Protein AF-A0A369LL50-F1 (afdb_monomer)

Solvent-accessible surface area (backbone atoms only — not comparable to full-atom values): 11794 Å² total; per-residue (Å²): 111,73,67,59,53,53,51,48,54,52,50,41,54,53,25,48,74,75,36,51,72,56,30,52,50,51,52,44,52,53,48,47,52,53,47,54,53,26,40,43,74,73,56,32,77,69,57,22,52,54,46,37,56,36,32,33,48,61,46,80,34,52,10,70,65,40,16,65,47,70,46,90,92,51,60,64,83,80,42,39,49,89,40,92,42,28,17,38,40,36,26,23,63,46,67,68,53,49,54,55,48,61,77,41,42,66,61,43,39,49,42,34,37,76,74,72,45,72,45,72,43,78,45,76,33,78,37,56,77,80,45,53,77,35,44,81,63,51,56,73,78,65,53,77,78,61,72,98,65,78,83,62,74,84,66,75,80,60,52,85,73,52,75,69,56,51,51,53,47,50,62,60,30,66,74,46,86,52,70,68,61,23,54,53,50,38,54,50,47,54,54,49,66,26,53,66,69,83,80,70,78,85,80,87,81,134

Nearest PDB structures (foldseek):
  8a3v-assembly1_C  TM=4.373E-01  e=2.091E-03  Vibrio cholerae
  3w8g-assembly1_B  TM=4.402E-01  e=3.786E-01  Magnetospirillum gryphiswaldense MSR-1
  6gp6-assembly1_A  TM=4.547E-01  e=6.212E-01  Magnetospirillum gryphiswaldense MSR-1
  6g6i-assembly1_A-2  TM=4.472E-01  e=1.019E+00  Magnetospirillum gryphiswaldense
  4lho-assembly1_A  TM=3.874E-01  e=3.515E+00  coryneform bacterium

Mean predicted aligned error: 15.96 Å

Sequence (206 aa):
MKKLKASLDQLKAVLEEKNPGGAEALRYAEVNDLWKNAVGAVFGGDSAALVLDHTNSVYVMSGEQGGNLRRFDRPRSETQGVVAGKVLAVYCDDSMVRSELDNRQELLKMKFKEQGEDVEALKILPSTRDMKNRHPFRDEAARTGTSDRSFVRPTRTSRALTEDELAAVHKRAAQVEDPAVRRALYRAMLAEAAHREEGKGSEDAF

Structure (mmCIF, N/CA/C/O backbone):
data_AF-A0A369LL50-F1
#
_entry.id   AF-A0A369LL50-F1
#
loop_
_atom_site.group_PDB
_atom_site.id
_atom_site.type_symbol
_atom_site.label_atom_id
_atom_site.label_alt_id
_atom_site.label_comp_id
_atom_site.label_asym_id
_atom_site.label_entity_id
_atom_site.label_seq_id
_atom_site.pdbx_PDB_ins_code
_atom_site.Cartn_x
_atom_site.Cartn_y
_atom_site.Cartn_z
_atom_site.occupancy
_atom_site.B_iso_or_equiv
_atom_site.auth_seq_id
_atom_site.auth_comp_id
_atom_site.auth_asym_id
_atom_site.auth_atom_id
_atom_site.pdbx_PDB_model_num
ATOM 1 N N . MET A 1 1 ? -21.045 -12.025 6.703 1.00 50.75 1 MET A N 1
ATOM 2 C CA . MET A 1 1 ? -19.710 -11.379 6.733 1.00 50.75 1 MET A CA 1
ATOM 3 C C . MET A 1 1 ? -19.319 -10.769 8.088 1.00 50.75 1 MET A C 1
ATOM 5 O O . MET A 1 1 ? -18.172 -10.935 8.468 1.00 50.75 1 MET A O 1
ATOM 9 N N . LYS A 1 2 ? -20.223 -10.149 8.872 1.00 58.06 2 LYS A N 1
ATOM 10 C CA . LYS A 1 2 ? -19.880 -9.563 10.196 1.00 58.06 2 LYS A CA 1
ATOM 11 C C . LYS A 1 2 ? -19.245 -10.544 11.203 1.00 58.06 2 LYS A C 1
ATOM 13 O O . LYS A 1 2 ? -18.317 -10.166 11.902 1.00 58.06 2 LYS A O 1
ATOM 18 N N . LYS A 1 3 ? -19.705 -11.803 11.237 1.00 68.25 3 LYS A N 1
ATOM 19 C CA . LYS A 1 3 ? -19.147 -12.843 12.124 1.00 68.25 3 LYS A CA 1
ATOM 20 C C . LYS A 1 3 ? -17.693 -13.202 11.785 1.00 68.25 3 LYS A C 1
ATOM 22 O O . LYS A 1 3 ? -16.892 -13.330 12.693 1.00 68.25 3 LYS A O 1
ATOM 27 N N . LEU A 1 4 ? -17.353 -13.290 10.495 1.00 68.88 4 LEU A N 1
ATOM 28 C CA . LEU A 1 4 ? -15.987 -13.581 10.033 1.00 68.88 4 LEU A CA 1
ATOM 29 C C . LEU A 1 4 ? -15.007 -12.474 10.428 1.00 68.88 4 LEU A C 1
ATOM 31 O O . LEU A 1 4 ? -13.934 -12.773 10.935 1.00 68.88 4 LEU A O 1
ATOM 35 N N . LYS A 1 5 ? -15.405 -11.207 10.256 1.00 71.06 5 LYS A N 1
ATOM 36 C CA . LYS A 1 5 ? -14.592 -10.061 10.678 1.00 71.06 5 LYS A CA 1
ATOM 37 C C . LYS A 1 5 ? -14.346 -10.076 12.191 1.00 71.06 5 LYS A C 1
ATOM 39 O O . LYS A 1 5 ? -13.204 -10.010 12.61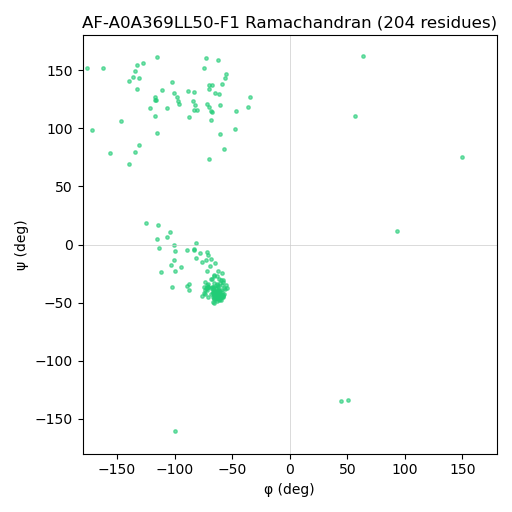3 1.00 71.06 5 LYS A O 1
ATOM 44 N N . ALA A 1 6 ? -15.394 -10.287 12.989 1.00 73.12 6 ALA A N 1
ATOM 45 C CA . ALA A 1 6 ? -15.264 -10.369 14.445 1.00 73.12 6 ALA A CA 1
ATOM 46 C C . ALA A 1 6 ? -14.365 -11.535 14.904 1.00 73.12 6 ALA A C 1
ATOM 48 O O . ALA A 1 6 ? -13.562 -11.367 15.815 1.00 73.12 6 ALA A O 1
ATOM 49 N N . SER A 1 7 ? -14.462 -12.704 14.260 1.00 72.00 7 SER A N 1
ATOM 50 C CA . SER A 1 7 ? -13.582 -13.843 14.552 1.00 72.00 7 SER A CA 1
ATOM 51 C C . SER A 1 7 ? -12.123 -13.579 14.164 1.00 72.00 7 SER A C 1
ATOM 53 O O . SER A 1 7 ? -11.224 -14.009 14.881 1.00 72.00 7 SER A O 1
ATOM 55 N N . LEU A 1 8 ? -11.881 -12.859 13.064 1.00 76.75 8 LEU A N 1
ATOM 56 C CA . LEU A 1 8 ? -10.541 -12.432 12.655 1.00 76.75 8 LEU A CA 1
ATOM 57 C C . LEU A 1 8 ? -9.953 -11.426 13.653 1.00 76.75 8 LEU A C 1
ATOM 59 O O . LEU A 1 8 ? -8.811 -11.579 14.074 1.00 76.75 8 LEU A O 1
ATOM 63 N N . ASP A 1 9 ? -10.745 -10.439 14.069 1.00 77.75 9 ASP A N 1
ATOM 64 C CA . ASP A 1 9 ? -10.333 -9.428 15.045 1.00 77.75 9 ASP A CA 1
ATOM 65 C C . ASP A 1 9 ? -9.995 -10.078 16.400 1.00 77.75 9 ASP A C 1
ATOM 67 O O . ASP A 1 9 ? -8.986 -9.753 17.024 1.00 77.75 9 ASP A O 1
ATOM 71 N N . GLN A 1 10 ? -10.778 -11.077 16.820 1.00 76.56 10 GLN A N 1
ATOM 72 C CA . GLN A 1 10 ? -10.508 -11.854 18.030 1.00 76.56 10 GLN A CA 1
ATOM 73 C C . GLN A 1 10 ? -9.238 -12.712 17.905 1.00 76.56 10 GLN A C 1
ATOM 75 O O . GLN A 1 10 ? -8.459 -12.800 18.853 1.00 76.56 10 GLN A O 1
ATOM 80 N N . LEU A 1 11 ? -8.998 -13.322 16.738 1.00 76.25 11 LEU A N 1
ATOM 81 C CA . LEU A 1 11 ? -7.772 -14.078 16.470 1.00 76.25 11 LEU A CA 1
ATOM 82 C C . LEU A 1 11 ? -6.535 -13.172 16.507 1.00 76.25 11 LEU A C 1
ATOM 84 O O . LEU A 1 11 ? -5.520 -13.562 17.081 1.00 76.25 11 LEU A O 1
ATOM 88 N N . LYS A 1 12 ? -6.623 -11.963 15.939 1.00 76.19 12 LYS A N 1
ATOM 89 C CA . LYS A 1 12 ? -5.548 -10.965 16.001 1.00 76.19 12 LYS A CA 1
ATOM 90 C C . LYS A 1 12 ? -5.211 -10.590 17.434 1.00 76.19 12 LYS A C 1
ATOM 92 O O . LYS A 1 12 ? -4.044 -10.663 17.790 1.00 76.19 12 LYS A O 1
ATOM 97 N N . ALA A 1 13 ? -6.212 -10.290 18.260 1.00 76.88 13 ALA A N 1
ATOM 98 C CA . ALA A 1 13 ? -5.993 -9.941 19.664 1.00 76.88 13 ALA A CA 1
ATOM 99 C C . ALA A 1 13 ? -5.276 -11.066 20.435 1.00 76.88 13 ALA A C 1
ATOM 101 O O . ALA A 1 13 ? -4.317 -10.821 21.163 1.00 76.88 13 ALA A O 1
ATOM 102 N N . VAL A 1 14 ? -5.682 -12.322 20.217 1.00 78.12 14 VAL A N 1
ATOM 103 C CA . VAL A 1 14 ? -5.024 -13.488 20.834 1.00 78.12 14 VAL A CA 1
ATOM 104 C C . VAL A 1 14 ? -3.590 -13.665 20.325 1.00 78.12 14 VAL A C 1
ATOM 106 O O . VAL A 1 14 ? -2.710 -14.074 21.085 1.00 78.12 14 VAL A O 1
ATOM 109 N N . LEU A 1 15 ? -3.335 -13.382 19.046 1.00 72.00 15 LEU A N 1
ATOM 110 C CA . LEU A 1 15 ? -1.993 -13.452 18.474 1.00 72.00 15 LEU A CA 1
ATOM 111 C C . LEU A 1 15 ? -1.100 -12.316 18.966 1.00 72.00 15 LEU A C 1
ATOM 113 O O . LEU A 1 15 ? 0.051 -12.585 19.272 1.00 72.00 15 LEU A O 1
ATOM 117 N N . GLU A 1 16 ? -1.601 -11.093 19.110 1.00 74.00 16 GLU A N 1
ATOM 118 C CA . GLU A 1 16 ? -0.836 -9.979 19.685 1.00 74.00 16 GLU A CA 1
ATOM 119 C C . GLU A 1 16 ? -0.379 -10.300 21.114 1.00 74.00 16 GLU A C 1
ATOM 121 O O . GLU A 1 16 ? 0.777 -10.061 21.456 1.00 74.00 16 GLU A O 1
ATOM 126 N N . GLU A 1 17 ? -1.250 -10.923 21.914 1.00 75.38 17 GLU A N 1
ATOM 127 C CA . GLU A 1 17 ? -0.947 -11.321 23.291 1.00 75.38 17 GLU A CA 1
ATOM 128 C C . GLU A 1 17 ? 0.041 -12.500 23.369 1.00 75.38 17 GLU A C 1
ATOM 130 O O . GLU A 1 17 ? 0.975 -12.486 24.171 1.00 75.38 17 GLU A O 1
ATOM 135 N N . LYS A 1 18 ? -0.154 -13.545 22.551 1.00 76.81 18 LYS A N 1
ATOM 136 C CA . LYS A 1 18 ? 0.572 -14.825 22.695 1.00 76.81 18 LYS A CA 1
ATOM 137 C C . LYS A 1 18 ? 1.753 -15.001 21.744 1.00 76.81 18 LYS A C 1
ATOM 139 O O . LYS A 1 18 ? 2.627 -15.826 22.001 1.00 76.81 18 LYS A O 1
ATOM 144 N N . ASN A 1 19 ? 1.764 -14.292 20.621 1.00 76.56 19 ASN A N 1
ATOM 145 C CA . ASN A 1 19 ? 2.801 -14.366 19.597 1.00 76.56 19 ASN A CA 1
ATOM 146 C C . ASN A 1 19 ? 2.835 -13.061 18.778 1.00 76.56 19 ASN A C 1
ATOM 148 O O . ASN A 1 19 ? 2.347 -13.041 17.642 1.00 76.56 19 ASN A O 1
ATOM 152 N N . PRO A 1 20 ? 3.437 -11.984 19.311 1.00 70.00 20 PRO A N 1
ATOM 153 C CA . PRO A 1 20 ? 3.425 -10.670 18.664 1.00 70.00 20 PRO A CA 1
ATOM 154 C C . PRO A 1 20 ? 3.973 -10.708 17.229 1.00 70.00 20 PRO A C 1
ATOM 156 O O . PRO A 1 20 ? 3.419 -10.075 16.334 1.00 70.00 20 PRO A O 1
ATOM 159 N N . GLY A 1 21 ? 4.976 -11.554 16.956 1.00 73.31 21 GLY A N 1
ATOM 160 C CA . GLY A 1 21 ? 5.493 -11.740 15.594 1.00 73.31 21 GLY A CA 1
ATOM 161 C C . GLY A 1 21 ? 4.487 -12.375 14.621 1.00 73.31 21 GLY A C 1
ATOM 162 O O . GLY A 1 21 ? 4.559 -12.138 13.419 1.00 73.31 21 GLY A O 1
ATOM 163 N N . GLY A 1 22 ? 3.537 -13.170 15.118 1.00 72.19 22 GLY A N 1
ATOM 164 C CA . GLY A 1 22 ? 2.438 -13.721 14.323 1.00 72.19 22 GLY A CA 1
ATOM 165 C C . GLY A 1 22 ? 1.385 -12.671 13.963 1.00 72.19 22 GLY A C 1
ATOM 166 O O . GLY A 1 22 ? 0.908 -12.654 12.829 1.00 72.19 22 GLY A O 1
ATOM 167 N N . ALA A 1 23 ? 1.058 -11.767 14.889 1.00 72.69 23 ALA A N 1
ATOM 168 C CA . ALA A 1 23 ? 0.146 -10.656 14.618 1.00 72.69 23 ALA A CA 1
ATOM 169 C C . ALA A 1 23 ? 0.727 -9.671 13.592 1.00 72.69 23 ALA A C 1
ATOM 171 O O . ALA A 1 23 ? 0.040 -9.285 12.646 1.00 72.69 23 ALA A O 1
ATOM 172 N N . GLU A 1 24 ? 2.015 -9.340 13.717 1.00 74.31 24 GLU A N 1
ATOM 173 C CA . GLU A 1 24 ? 2.725 -8.511 12.738 1.00 74.31 24 GLU A CA 1
ATOM 174 C C . GLU A 1 24 ? 2.743 -9.155 11.346 1.00 74.31 24 GLU A C 1
ATOM 176 O O . GLU A 1 24 ? 2.481 -8.480 10.351 1.00 74.31 24 GLU A O 1
ATOM 181 N N . ALA A 1 25 ? 2.995 -10.466 11.264 1.00 76.56 25 ALA A N 1
ATOM 182 C CA . ALA A 1 25 ? 2.991 -11.195 9.998 1.00 76.56 25 ALA A CA 1
ATOM 183 C C . ALA A 1 25 ? 1.603 -11.211 9.334 1.00 76.56 25 ALA A C 1
ATOM 185 O O . ALA A 1 25 ? 1.506 -11.019 8.122 1.00 76.56 25 ALA A O 1
ATOM 186 N N . LEU A 1 26 ? 0.529 -11.389 10.114 1.00 82.50 26 LEU A N 1
ATOM 187 C CA . LEU A 1 26 ? -0.839 -11.296 9.596 1.00 82.50 26 LEU A CA 1
ATOM 188 C C . LEU A 1 26 ? -1.152 -9.894 9.089 1.00 82.50 26 LEU A C 1
ATOM 190 O O . LEU A 1 26 ? -1.663 -9.745 7.982 1.00 82.50 26 LEU A O 1
ATOM 194 N N . ARG A 1 27 ? -0.810 -8.860 9.865 1.00 85.88 27 ARG A N 1
ATOM 195 C CA . ARG A 1 27 ? -1.023 -7.479 9.432 1.00 85.88 27 ARG A CA 1
ATOM 196 C C . ARG A 1 27 ? -0.246 -7.176 8.154 1.00 85.88 27 ARG A C 1
ATOM 198 O O . ARG A 1 27 ? -0.779 -6.527 7.259 1.00 85.88 27 ARG A O 1
ATOM 205 N N . TYR A 1 28 ? 0.986 -7.661 8.053 1.00 86.25 28 TYR A N 1
ATOM 206 C CA . TYR A 1 28 ? 1.803 -7.517 6.854 1.00 86.25 28 TYR A CA 1
ATOM 207 C C . TYR A 1 28 ? 1.154 -8.182 5.631 1.00 86.25 28 TYR A C 1
ATOM 209 O O . TYR A 1 28 ? 1.074 -7.560 4.575 1.00 86.25 28 TYR A O 1
ATOM 217 N N . ALA A 1 29 ? 0.631 -9.404 5.776 1.00 88.06 29 ALA A N 1
ATOM 218 C CA . ALA A 1 29 ? -0.083 -10.093 4.702 1.00 88.06 29 ALA A CA 1
ATOM 219 C C . ALA A 1 29 ? -1.344 -9.331 4.258 1.00 88.06 29 ALA A C 1
ATOM 221 O O . ALA A 1 29 ? -1.532 -9.100 3.068 1.00 88.06 29 ALA A O 1
ATOM 222 N N . GLU A 1 30 ? -2.153 -8.848 5.204 1.00 89.50 30 GLU A N 1
ATOM 223 C CA . GLU A 1 30 ? -3.347 -8.053 4.890 1.00 89.50 30 GLU A CA 1
ATOM 224 C C . GLU A 1 30 ? -3.015 -6.763 4.141 1.00 89.50 30 GLU A C 1
ATOM 226 O O . GLU A 1 30 ? -3.683 -6.409 3.172 1.00 89.50 30 GLU A O 1
ATOM 231 N N . VAL A 1 31 ? -1.978 -6.045 4.580 1.00 92.75 31 VAL A N 1
ATOM 232 C CA . VAL A 1 31 ? -1.534 -4.817 3.909 1.00 92.75 31 VAL A CA 1
ATOM 233 C C . VAL A 1 31 ? -1.037 -5.121 2.497 1.00 92.75 31 VAL A C 1
ATOM 235 O O . VAL A 1 31 ? -1.313 -4.346 1.581 1.00 92.75 31 VAL A O 1
ATOM 238 N N . ASN A 1 32 ? -0.353 -6.248 2.298 1.00 94.25 32 ASN A N 1
ATOM 239 C CA . ASN A 1 32 ? 0.079 -6.683 0.974 1.00 94.25 32 ASN A CA 1
ATOM 240 C C . ASN A 1 32 ? -1.115 -6.978 0.054 1.00 94.25 32 ASN A C 1
ATOM 242 O O . ASN A 1 32 ? -1.098 -6.552 -1.100 1.00 94.25 32 ASN A O 1
ATOM 246 N N . ASP A 1 33 ? -2.167 -7.630 0.548 1.00 94.62 33 ASP A N 1
ATOM 247 C CA . ASP A 1 33 ? -3.377 -7.884 -0.243 1.00 94.62 33 ASP A CA 1
ATOM 248 C C . ASP A 1 33 ? -4.087 -6.577 -0.629 1.00 94.62 33 ASP A C 1
ATOM 250 O O . ASP A 1 33 ? -4.428 -6.370 -1.797 1.00 94.62 33 ASP A O 1
ATOM 254 N N . LEU A 1 34 ? -4.240 -5.650 0.326 1.00 95.50 34 LEU A N 1
ATOM 255 C CA . LEU A 1 34 ? -4.800 -4.316 0.076 1.00 95.50 34 LEU A CA 1
ATOM 256 C C . LEU A 1 34 ? -3.995 -3.551 -0.981 1.00 95.50 34 LEU A C 1
ATOM 258 O O . LEU A 1 34 ? -4.573 -2.928 -1.878 1.00 95.50 34 LEU A O 1
ATOM 262 N N . TRP A 1 35 ? -2.665 -3.619 -0.887 1.00 97.31 35 TRP A N 1
ATOM 26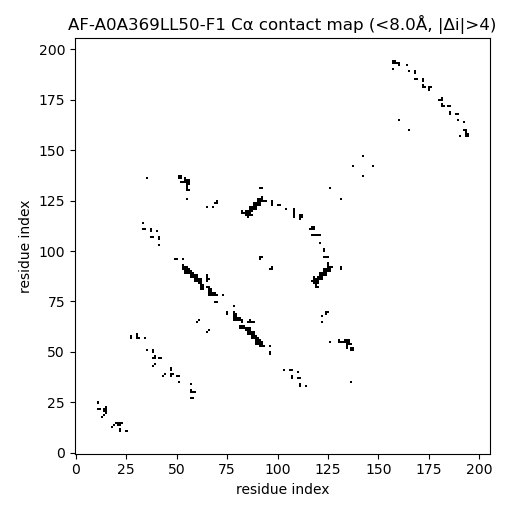3 C CA . TRP A 1 35 ? -1.754 -3.003 -1.845 1.00 97.31 35 TRP A CA 1
ATOM 264 C C . TRP A 1 35 ? -1.902 -3.607 -3.238 1.00 97.31 35 TRP A C 1
ATOM 266 O O . TRP A 1 35 ? -2.074 -2.867 -4.205 1.00 97.31 35 TRP A O 1
ATOM 276 N N . LYS A 1 36 ? -1.906 -4.941 -3.345 1.00 95.75 36 LYS A N 1
ATOM 277 C CA . LYS A 1 36 ? -2.062 -5.654 -4.617 1.00 95.75 36 LYS A CA 1
ATOM 278 C C . LYS A 1 36 ? -3.364 -5.270 -5.318 1.00 95.75 36 LYS A C 1
ATOM 280 O O . LYS A 1 36 ? -3.350 -4.955 -6.508 1.00 95.75 36 LYS A O 1
ATOM 285 N N . ASN A 1 37 ? -4.466 -5.222 -4.574 1.00 95.12 37 ASN A N 1
ATOM 286 C CA . ASN A 1 37 ? -5.767 -4.809 -5.098 1.00 95.12 37 ASN A CA 1
ATOM 287 C C . ASN A 1 37 ? -5.774 -3.338 -5.539 1.00 95.12 37 ASN A C 1
ATOM 289 O O . ASN A 1 37 ? -6.274 -3.021 -6.619 1.00 95.12 37 ASN A O 1
ATOM 293 N N . ALA A 1 38 ? -5.201 -2.437 -4.732 1.00 96.62 38 ALA A N 1
ATOM 294 C CA . ALA A 1 38 ? -5.133 -1.014 -5.056 1.00 96.62 38 ALA A CA 1
ATOM 295 C C . ALA A 1 38 ? -4.287 -0.757 -6.312 1.00 96.62 38 ALA A C 1
ATOM 297 O O . ALA A 1 38 ? -4.724 -0.038 -7.208 1.00 96.62 38 ALA A O 1
ATOM 298 N N . VAL A 1 39 ? -3.112 -1.383 -6.414 1.00 96.94 39 VAL A N 1
ATOM 299 C CA . VAL A 1 39 ? -2.232 -1.274 -7.585 1.00 96.94 39 VAL A CA 1
ATOM 300 C C . VAL A 1 39 ? -2.907 -1.845 -8.830 1.00 96.94 39 VAL A C 1
ATOM 302 O O . VAL A 1 39 ? -2.924 -1.183 -9.867 1.00 96.94 39 VAL A O 1
ATOM 305 N N . GLY A 1 40 ? -3.537 -3.019 -8.723 1.00 95.56 40 GLY A N 1
ATOM 306 C CA . GLY A 1 40 ? -4.304 -3.610 -9.820 1.00 95.56 40 GLY A CA 1
ATOM 307 C C . GLY A 1 40 ? -5.412 -2.686 -10.331 1.00 95.56 40 GLY A C 1
ATOM 308 O O . GLY A 1 40 ? -5.566 -2.523 -11.539 1.00 95.56 40 GLY A O 1
ATOM 309 N N . ALA A 1 41 ? -6.136 -2.026 -9.423 1.00 95.38 41 ALA A N 1
ATOM 310 C CA . ALA A 1 41 ? -7.217 -1.108 -9.774 1.00 95.38 41 ALA A CA 1
ATOM 311 C C . ALA A 1 41 ? -6.736 0.234 -10.355 1.00 95.38 41 ALA A C 1
ATOM 313 O O . ALA A 1 41 ? -7.447 0.829 -11.162 1.00 95.38 41 ALA A O 1
ATOM 314 N N . VAL A 1 42 ? -5.573 0.737 -9.930 1.00 95.44 42 VAL A N 1
ATOM 315 C CA . VAL A 1 42 ? -5.054 2.057 -10.339 1.00 95.44 42 VAL A CA 1
ATOM 316 C C . VAL A 1 42 ? -4.233 1.992 -11.627 1.00 95.44 42 VAL A C 1
ATOM 318 O O . VAL A 1 42 ? -4.320 2.906 -12.445 1.00 95.44 42 VAL A O 1
ATOM 321 N N . PHE A 1 43 ? -3.428 0.944 -11.806 1.00 92.19 43 PHE A N 1
ATOM 322 C CA . PHE A 1 43 ? -2.483 0.837 -12.922 1.00 92.19 43 PHE A CA 1
ATOM 323 C C . PHE A 1 43 ? -2.973 -0.092 -14.033 1.00 92.19 43 PHE A C 1
ATOM 325 O O . PHE A 1 43 ? -2.762 0.214 -15.203 1.00 92.19 43 PHE A O 1
ATOM 332 N N . GLY A 1 44 ? -3.654 -1.189 -13.678 1.00 86.75 44 GLY A N 1
ATOM 333 C CA . GLY A 1 44 ? -4.103 -2.213 -14.622 1.00 86.75 44 GLY A CA 1
ATOM 334 C C . GLY A 1 44 ? -2.963 -2.962 -15.336 1.00 86.75 44 GLY A C 1
ATOM 335 O O . GLY A 1 44 ? -1.819 -2.510 -15.375 1.00 86.75 44 GLY A O 1
ATOM 336 N N . GLY A 1 45 ? -3.296 -4.128 -15.903 1.00 86.12 45 GLY A N 1
ATOM 337 C CA . GLY A 1 45 ? -2.448 -4.891 -16.833 1.00 86.12 45 GLY A CA 1
ATOM 338 C C . GLY A 1 45 ? -0.971 -5.020 -16.432 1.00 86.12 45 GLY A C 1
ATOM 339 O O . GLY A 1 45 ? -0.644 -5.288 -15.274 1.00 86.12 45 GLY A O 1
ATOM 340 N N . ASP A 1 46 ? -0.089 -4.798 -17.406 1.00 87.25 46 ASP A N 1
ATOM 341 C CA . ASP A 1 46 ? 1.365 -4.937 -17.259 1.00 87.25 46 ASP A CA 1
ATOM 342 C C . ASP A 1 46 ? 1.978 -3.869 -16.339 1.00 87.25 46 ASP A C 1
ATOM 344 O O . ASP A 1 46 ? 2.963 -4.124 -15.646 1.00 87.25 46 ASP A O 1
ATOM 348 N N . SER A 1 47 ? 1.379 -2.675 -16.272 1.00 90.50 47 SER A N 1
ATOM 349 C CA . SER A 1 47 ? 1.846 -1.606 -15.382 1.00 90.50 47 SER A CA 1
ATOM 350 C C . SER A 1 47 ? 1.660 -1.974 -13.912 1.00 90.50 47 SER A C 1
ATOM 352 O O . SER A 1 47 ? 2.537 -1.695 -13.095 1.00 90.50 47 SER A O 1
ATOM 354 N N . ALA A 1 48 ? 0.557 -2.643 -13.566 1.00 93.38 48 ALA A N 1
ATOM 355 C CA . ALA A 1 48 ? 0.350 -3.156 -12.216 1.00 93.38 48 ALA A CA 1
ATOM 356 C C . ALA A 1 48 ? 1.393 -4.223 -11.851 1.00 93.38 48 ALA A C 1
ATOM 358 O O . ALA A 1 48 ? 1.938 -4.180 -10.749 1.00 93.38 48 ALA A O 1
ATOM 359 N N . ALA A 1 49 ? 1.710 -5.138 -12.774 1.00 92.25 49 ALA A N 1
ATOM 360 C CA . ALA A 1 49 ? 2.736 -6.160 -12.561 1.00 92.25 49 ALA A CA 1
ATOM 361 C C . ALA A 1 49 ? 4.115 -5.531 -12.305 1.00 92.25 49 ALA A C 1
ATOM 363 O O . ALA A 1 49 ? 4.760 -5.852 -11.310 1.00 92.25 49 ALA A O 1
ATOM 364 N N . LEU A 1 50 ? 4.512 -4.551 -13.124 1.00 93.38 50 LEU A N 1
ATOM 365 C CA . LEU A 1 50 ? 5.778 -3.836 -12.955 1.00 93.38 50 LEU A CA 1
ATOM 366 C C . LEU A 1 50 ? 5.871 -3.131 -11.591 1.00 93.38 50 LEU A C 1
ATOM 368 O O . LEU A 1 50 ? 6.888 -3.222 -10.903 1.00 93.38 50 LEU A O 1
ATOM 372 N N . VAL A 1 51 ? 4.804 -2.444 -11.171 1.00 95.38 51 VAL A N 1
ATOM 373 C CA . VAL A 1 51 ? 4.762 -1.767 -9.865 1.00 95.38 51 VAL A CA 1
ATOM 374 C C . VAL A 1 51 ? 4.912 -2.773 -8.721 1.00 95.38 51 VAL A C 1
ATOM 376 O O . VAL A 1 51 ? 5.650 -2.520 -7.765 1.00 95.38 51 VAL A O 1
ATOM 379 N N . LEU A 1 52 ? 4.236 -3.920 -8.805 1.00 95.62 52 LEU A N 1
ATOM 380 C CA . LEU A 1 52 ? 4.306 -4.970 -7.789 1.00 95.62 52 LEU A CA 1
ATOM 381 C C . LEU A 1 52 ? 5.692 -5.620 -7.724 1.00 95.62 52 LEU A C 1
ATOM 383 O O . LEU A 1 52 ? 6.226 -5.789 -6.627 1.00 95.62 52 LEU A O 1
ATOM 387 N N . ASP A 1 53 ? 6.310 -5.894 -8.871 1.00 94.44 53 ASP A N 1
ATOM 388 C CA . ASP A 1 53 ? 7.644 -6.495 -8.963 1.00 94.44 53 ASP A CA 1
ATOM 389 C C . ASP A 1 53 ? 8.740 -5.637 -8.331 1.00 94.44 53 ASP A C 1
ATOM 391 O O . ASP A 1 53 ? 9.727 -6.177 -7.822 1.00 94.44 53 ASP A O 1
ATOM 395 N N . HIS A 1 54 ? 8.557 -4.318 -8.337 1.00 95.00 54 HIS A N 1
ATOM 396 C CA . HIS A 1 54 ? 9.469 -3.340 -7.747 1.00 95.00 54 HIS A CA 1
ATOM 397 C C . HIS A 1 54 ? 9.023 -2.831 -6.372 1.00 95.00 54 HIS A C 1
ATOM 399 O O . HIS A 1 54 ? 9.715 -2.026 -5.748 1.00 95.00 54 HIS A O 1
ATOM 405 N N . THR A 1 55 ? 7.885 -3.297 -5.850 1.00 96.19 55 THR A N 1
ATOM 406 C CA . THR A 1 55 ? 7.491 -2.999 -4.471 1.00 96.19 55 THR A CA 1
ATOM 407 C C . THR A 1 55 ? 8.179 -3.982 -3.533 1.00 96.19 55 THR A C 1
ATOM 409 O O . THR A 1 55 ? 7.886 -5.174 -3.545 1.00 96.19 55 THR A O 1
ATOM 412 N N . ASN A 1 56 ? 9.061 -3.490 -2.664 1.00 95.12 56 ASN A N 1
ATOM 413 C CA . ASN A 1 56 ? 9.822 -4.336 -1.749 1.00 95.12 56 ASN A CA 1
ATOM 414 C C . ASN A 1 56 ? 9.124 -4.580 -0.409 1.00 95.12 56 ASN A C 1
ATOM 416 O O . ASN A 1 56 ? 9.257 -5.644 0.196 1.00 95.12 56 ASN A O 1
ATOM 420 N N . SER A 1 57 ? 8.409 -3.579 0.105 1.00 94.00 57 SER A N 1
ATOM 421 C CA . SER A 1 57 ? 7.599 -3.724 1.317 1.00 94.00 57 SER A CA 1
ATOM 422 C C . SER A 1 57 ? 6.577 -2.608 1.442 1.00 94.00 57 SER A C 1
ATOM 424 O O . SER A 1 57 ? 6.802 -1.492 0.969 1.00 94.00 57 SER A O 1
ATOM 426 N N . VAL A 1 58 ? 5.471 -2.924 2.108 1.00 95.56 58 VAL A N 1
ATOM 427 C CA . VAL A 1 58 ? 4.383 -1.990 2.374 1.00 95.56 58 VAL A CA 1
ATOM 428 C C . VAL A 1 58 ? 3.994 -2.102 3.840 1.00 95.56 58 VAL A C 1
ATOM 430 O O . VAL A 1 58 ? 3.853 -3.204 4.370 1.00 95.56 58 VAL A O 1
ATOM 433 N N . TYR A 1 59 ? 3.834 -0.959 4.499 1.00 94.31 59 TYR A N 1
ATOM 434 C CA . TYR A 1 59 ? 3.438 -0.878 5.899 1.00 94.31 59 TYR A CA 1
ATOM 435 C C . TYR A 1 59 ? 2.379 0.197 6.087 1.00 94.31 59 TYR A C 1
ATOM 437 O O . TYR A 1 59 ? 2.443 1.261 5.477 1.00 94.31 59 TYR A O 1
ATOM 445 N N . VAL A 1 60 ? 1.442 -0.055 6.995 1.00 93.50 60 VAL A N 1
ATOM 446 C CA . VAL A 1 60 ? 0.549 0.979 7.521 1.00 93.50 60 VAL A CA 1
ATOM 447 C C . VAL A 1 60 ? 1.005 1.290 8.935 1.00 93.50 60 VAL A C 1
ATOM 449 O O . VAL A 1 60 ? 0.991 0.412 9.795 1.00 93.50 60 VAL A O 1
ATOM 452 N N . MET A 1 61 ? 1.429 2.528 9.157 1.00 92.56 61 MET A N 1
ATOM 453 C CA . MET A 1 61 ? 1.985 2.995 10.425 1.00 92.56 61 MET A CA 1
ATOM 454 C C . MET A 1 61 ? 1.083 4.060 11.046 1.00 92.56 61 MET A C 1
ATOM 456 O O . MET A 1 61 ? 0.270 4.682 10.352 1.00 92.56 61 MET A O 1
ATOM 460 N N . SER A 1 62 ? 1.244 4.303 12.349 1.00 91.88 62 SER A N 1
ATOM 461 C CA . SER A 1 62 ? 0.633 5.480 12.970 1.00 91.88 62 SER A CA 1
ATOM 462 C C . SER A 1 62 ? 1.201 6.764 12.359 1.00 91.88 62 SER A C 1
ATOM 464 O O . SER A 1 62 ? 2.294 6.770 11.787 1.00 91.88 62 SER A O 1
ATOM 466 N N . GLY A 1 63 ? 0.473 7.867 12.495 1.00 88.44 63 GLY A N 1
ATOM 467 C CA . GLY A 1 63 ? 0.913 9.169 12.006 1.00 88.44 63 GLY A CA 1
ATOM 468 C C . GLY A 1 63 ? 2.209 9.666 12.637 1.00 88.44 63 GLY A C 1
ATOM 469 O O . GLY A 1 63 ? 3.045 10.253 11.955 1.00 88.44 63 GLY A O 1
ATOM 470 N N . GLU A 1 64 ? 2.432 9.336 13.908 1.00 88.62 64 GLU A N 1
ATOM 471 C CA . GLU A 1 64 ? 3.683 9.605 14.618 1.00 88.62 64 GLU A CA 1
ATOM 472 C C . GLU A 1 64 ? 4.853 8.800 14.029 1.00 88.62 64 GLU A C 1
ATOM 474 O O . GLU A 1 64 ? 5.897 9.354 13.683 1.00 88.62 64 GLU A O 1
ATOM 479 N N . GLN A 1 65 ? 4.676 7.489 13.853 1.00 88.00 65 GLN A N 1
ATOM 480 C CA . GLN A 1 65 ? 5.716 6.615 13.308 1.00 88.00 65 GLN A CA 1
ATOM 481 C C . GLN A 1 65 ? 6.017 6.947 11.841 1.00 88.00 65 GLN A C 1
ATOM 483 O O . GLN A 1 65 ? 7.169 7.149 11.452 1.00 88.00 65 GLN A O 1
ATOM 488 N N . GLY A 1 66 ? 4.969 7.041 11.025 1.00 86.06 66 GLY A N 1
ATOM 489 C CA . GLY A 1 66 ? 5.067 7.309 9.598 1.00 86.06 66 GLY A CA 1
ATOM 490 C C . GLY A 1 66 ? 5.497 8.740 9.287 1.00 86.06 66 GLY A C 1
ATOM 491 O O . GLY A 1 66 ? 6.250 8.976 8.341 1.00 86.06 66 GLY A O 1
ATOM 492 N N . GLY A 1 67 ? 5.091 9.705 10.111 1.00 84.94 67 GLY A N 1
ATOM 493 C CA . GLY A 1 67 ? 5.497 11.105 10.021 1.00 84.94 67 GLY A CA 1
ATOM 494 C C . GLY A 1 67 ? 7.011 11.294 10.099 1.00 84.94 67 GLY A C 1
ATOM 495 O O . GLY A 1 67 ? 7.567 12.123 9.378 1.00 84.94 67 GLY A O 1
ATOM 496 N N . ASN A 1 68 ? 7.696 10.434 10.852 1.00 84.81 68 ASN A N 1
ATOM 497 C CA . ASN A 1 68 ? 9.150 10.447 11.007 1.00 84.81 68 ASN A CA 1
ATOM 498 C C . ASN A 1 68 ? 9.924 9.773 9.862 1.00 84.81 68 ASN A C 1
ATOM 500 O O . ASN A 1 68 ? 11.145 9.947 9.772 1.00 84.81 68 ASN A O 1
ATOM 504 N N . LEU A 1 69 ? 9.251 9.037 8.969 1.00 85.38 69 LEU A N 1
ATOM 505 C CA . LEU A 1 69 ? 9.902 8.407 7.818 1.00 85.38 69 LEU A CA 1
ATOM 506 C C . LEU A 1 69 ? 10.523 9.459 6.898 1.00 85.38 69 LEU A C 1
ATOM 508 O O . LEU A 1 69 ? 9.857 10.410 6.482 1.00 85.38 69 LEU A O 1
ATOM 512 N N . ARG A 1 70 ? 11.798 9.250 6.562 1.00 77.75 70 ARG A N 1
ATOM 513 C CA . ARG A 1 70 ? 12.625 10.180 5.793 1.00 77.75 70 ARG A CA 1
ATOM 514 C C . ARG A 1 70 ? 12.935 9.620 4.406 1.00 77.75 70 ARG A C 1
ATOM 516 O O . ARG A 1 70 ? 13.418 8.496 4.286 1.00 77.75 70 ARG A O 1
ATOM 523 N N . ARG A 1 71 ? 12.771 10.458 3.379 1.00 71.56 71 ARG A N 1
ATOM 524 C CA . ARG A 1 71 ? 13.425 10.272 2.076 1.00 71.56 71 ARG A CA 1
ATOM 525 C C . ARG A 1 71 ? 14.835 10.859 2.152 1.00 71.56 71 ARG A C 1
ATOM 527 O O . ARG A 1 71 ? 15.004 12.013 2.539 1.00 71.56 71 ARG A O 1
ATOM 534 N N . PHE A 1 72 ? 15.856 10.058 1.863 1.00 69.69 72 PHE A N 1
ATOM 535 C CA . PHE A 1 72 ? 17.254 10.500 1.978 1.00 69.69 72 PHE A CA 1
ATOM 536 C C . PHE A 1 72 ? 17.655 11.502 0.891 1.00 69.69 72 PHE A C 1
ATOM 538 O O . PHE A 1 72 ? 18.582 12.278 1.098 1.00 69.69 72 PHE A O 1
ATOM 545 N N . ASP A 1 73 ? 16.931 11.496 -0.223 1.00 68.00 73 ASP A N 1
ATOM 546 C CA . ASP A 1 73 ? 17.090 12.354 -1.394 1.00 68.00 73 ASP A CA 1
ATOM 547 C C . ASP A 1 73 ? 16.409 13.726 -1.262 1.00 68.00 73 ASP A C 1
ATOM 549 O O . ASP A 1 73 ? 16.580 14.566 -2.140 1.00 68.00 73 ASP A O 1
ATOM 553 N N . ARG A 1 74 ? 15.667 13.986 -0.176 1.00 69.12 74 ARG A N 1
ATOM 554 C CA . ARG A 1 74 ? 15.005 15.278 0.063 1.00 69.12 74 ARG A CA 1
ATOM 555 C C . ARG A 1 74 ? 15.327 15.872 1.438 1.00 69.12 74 ARG A C 1
ATOM 557 O O . ARG A 1 74 ? 15.681 15.134 2.368 1.00 69.12 74 ARG A O 1
ATOM 564 N N . PRO A 1 75 ? 15.206 17.204 1.600 1.00 72.50 75 PRO A N 1
ATOM 565 C CA . PRO A 1 75 ? 15.391 17.860 2.886 1.00 72.50 75 PRO A CA 1
ATOM 566 C C . PRO A 1 75 ? 14.488 17.278 3.977 1.00 72.50 75 PRO A C 1
ATOM 568 O O . PRO A 1 75 ? 13.347 16.865 3.750 1.00 72.50 75 PRO A O 1
ATOM 571 N N . ARG A 1 76 ? 15.001 17.264 5.211 1.00 70.25 76 ARG A N 1
ATOM 572 C CA . ARG A 1 76 ? 14.273 16.740 6.376 1.00 70.25 76 ARG A CA 1
ATOM 573 C C . ARG A 1 76 ? 12.957 17.490 6.611 1.00 70.25 76 ARG A C 1
ATOM 575 O O . ARG A 1 76 ? 11.956 16.853 6.913 1.00 70.25 76 ARG A O 1
ATOM 582 N N . SER A 1 77 ? 12.962 18.807 6.420 1.00 72.19 77 SER A N 1
ATOM 583 C CA . SER A 1 77 ? 11.795 19.687 6.561 1.00 72.19 77 SER A CA 1
ATOM 584 C C . SER A 1 77 ? 10.660 19.384 5.580 1.00 72.19 77 SER A C 1
ATOM 586 O O . SER A 1 77 ? 9.524 19.740 5.857 1.00 72.19 77 SER A O 1
ATOM 588 N N . GLU A 1 78 ? 10.952 18.735 4.451 1.00 67.62 78 GLU A N 1
ATOM 589 C CA . GLU A 1 78 ? 9.953 18.393 3.426 1.00 67.62 78 GLU A CA 1
ATOM 590 C C . GLU A 1 78 ? 9.394 16.977 3.586 1.00 67.62 78 GLU A C 1
ATOM 592 O O . GLU A 1 78 ? 8.360 16.636 3.021 1.00 67.62 78 GLU A O 1
ATOM 597 N N . THR A 1 79 ? 10.107 16.118 4.314 1.00 67.62 79 THR A N 1
ATOM 598 C CA . THR A 1 79 ? 9.813 14.679 4.380 1.00 67.62 79 THR A CA 1
ATOM 599 C C . THR A 1 79 ? 9.317 14.244 5.746 1.00 67.62 79 THR A C 1
ATOM 601 O O . THR A 1 79 ? 8.622 13.231 5.844 1.00 67.62 79 THR A O 1
ATOM 604 N N . GLN A 1 80 ? 9.652 15.002 6.792 1.00 70.50 80 GLN A N 1
ATOM 605 C CA . GLN A 1 80 ? 9.148 14.798 8.139 1.00 70.50 80 GLN A CA 1
ATOM 606 C C . GLN A 1 80 ? 8.057 15.803 8.483 1.00 70.50 80 GLN A C 1
ATOM 608 O O . GLN A 1 80 ? 8.155 16.986 8.174 1.00 70.50 80 GLN A O 1
ATOM 613 N N . GLY A 1 81 ? 7.037 15.314 9.173 1.00 74.06 81 GLY A N 1
ATOM 614 C CA . GLY A 1 81 ? 5.919 16.116 9.640 1.00 74.06 81 GLY A CA 1
ATOM 615 C C . GLY A 1 81 ? 4.980 15.261 10.472 1.00 74.06 81 GLY A C 1
ATOM 616 O O . GLY A 1 81 ? 4.913 14.045 10.283 1.00 74.06 81 GLY A O 1
ATOM 617 N N . VAL A 1 82 ? 4.277 15.892 11.407 1.00 79.38 82 VAL A N 1
ATOM 618 C CA . VAL A 1 82 ? 3.243 15.211 12.184 1.00 79.38 82 VAL A CA 1
ATOM 619 C C . VAL A 1 82 ? 2.071 14.934 11.252 1.00 79.38 82 VAL A C 1
ATOM 621 O O . VAL A 1 82 ? 1.479 15.858 10.700 1.00 79.38 82 VAL A O 1
ATOM 624 N N . VAL A 1 83 ? 1.753 13.656 11.071 1.00 85.31 83 VAL A N 1
ATOM 625 C CA . VAL A 1 83 ? 0.540 13.223 10.379 1.00 85.31 83 VAL A CA 1
ATOM 626 C C . VAL A 1 83 ? -0.468 12.838 11.457 1.00 85.31 83 VAL A C 1
ATOM 628 O O . VAL A 1 83 ? -0.116 12.120 12.387 1.00 85.31 83 VAL A O 1
ATOM 631 N N . ALA A 1 84 ? -1.702 13.339 11.378 1.00 86.50 84 ALA A N 1
ATOM 632 C CA . ALA A 1 84 ? -2.720 13.056 12.395 1.00 86.50 84 ALA A CA 1
ATOM 633 C C . ALA A 1 84 ? -3.279 11.625 12.277 1.00 86.50 84 ALA A C 1
ATOM 635 O O . ALA A 1 84 ? -3.558 10.976 13.283 1.00 86.50 84 ALA A O 1
ATOM 636 N N . GLY A 1 85 ? -3.435 11.136 11.045 1.00 91.31 85 GLY A N 1
ATOM 637 C CA . GLY A 1 85 ? -3.956 9.804 10.745 1.00 91.31 85 GLY A CA 1
ATOM 638 C C . GLY A 1 85 ? -2.871 8.778 10.420 1.00 91.31 85 GLY A C 1
ATOM 639 O O . GLY A 1 85 ? -1.701 8.940 10.753 1.00 91.31 85 GLY A O 1
ATOM 640 N N . LYS A 1 86 ? -3.263 7.688 9.759 1.00 94.38 86 LYS A N 1
ATOM 641 C CA . LYS A 1 86 ? -2.341 6.614 9.365 1.00 94.38 86 LYS A CA 1
ATOM 642 C C . LYS A 1 86 ? -1.472 7.026 8.180 1.00 94.38 86 LYS A C 1
ATOM 644 O O . LYS A 1 86 ? -1.900 7.797 7.323 1.00 94.38 86 LYS A O 1
ATOM 649 N N . VAL A 1 87 ? -0.280 6.447 8.096 1.00 94.88 87 VAL A N 1
ATOM 650 C CA . VAL A 1 87 ? 0.638 6.635 6.968 1.00 94.88 87 VAL A CA 1
ATOM 651 C C . VAL A 1 87 ? 0.858 5.304 6.268 1.00 94.88 87 VAL A C 1
ATOM 653 O O . VAL A 1 87 ? 1.252 4.327 6.906 1.00 94.88 87 VAL A O 1
ATOM 656 N N . LEU A 1 88 ? 0.647 5.277 4.954 1.00 96.38 88 LEU A N 1
ATOM 657 C CA . LEU A 1 88 ? 1.034 4.163 4.096 1.00 96.38 88 LEU A CA 1
ATOM 658 C C . LEU A 1 88 ? 2.482 4.360 3.638 1.00 96.38 88 LEU A C 1
ATOM 660 O O . LEU A 1 88 ? 2.768 5.254 2.845 1.00 96.38 88 LEU A O 1
ATOM 664 N N . ALA A 1 89 ? 3.399 3.543 4.141 1.00 95.00 89 ALA A N 1
ATOM 665 C CA . ALA A 1 89 ? 4.801 3.549 3.750 1.00 95.00 89 ALA A CA 1
ATOM 666 C C . ALA A 1 89 ? 5.058 2.469 2.696 1.00 95.00 89 ALA A C 1
ATOM 668 O O . ALA A 1 89 ? 4.807 1.291 2.945 1.00 95.00 89 ALA A O 1
ATOM 669 N N . VAL A 1 90 ? 5.582 2.867 1.539 1.00 95.75 90 VAL A N 1
ATOM 670 C CA . VAL A 1 90 ? 5.872 1.974 0.411 1.00 95.75 90 VAL A CA 1
ATOM 671 C C . VAL A 1 90 ? 7.354 2.062 0.084 1.00 95.75 90 VAL A C 1
ATOM 673 O O . VAL A 1 90 ? 7.842 3.122 -0.298 1.00 95.75 90 VAL A O 1
ATOM 676 N N . TYR A 1 91 ? 8.077 0.955 0.210 1.00 94.75 91 TYR A N 1
ATOM 677 C CA . TYR A 1 91 ? 9.479 0.866 -0.188 1.00 94.75 91 TYR A CA 1
ATOM 678 C C . TYR A 1 91 ? 9.584 0.244 -1.572 1.00 94.75 91 TYR A C 1
ATOM 680 O O . TYR A 1 91 ? 9.069 -0.850 -1.794 1.00 94.75 91 TYR A O 1
ATOM 688 N N . CYS A 1 92 ? 10.280 0.924 -2.476 1.00 93.50 92 CYS A N 1
ATOM 689 C CA . CYS A 1 92 ? 10.449 0.500 -3.860 1.00 93.50 92 CYS A CA 1
ATOM 690 C C . CYS A 1 92 ? 11.885 0.768 -4.326 1.00 93.50 92 CYS A C 1
ATOM 692 O O . CYS A 1 92 ? 12.484 1.786 -3.959 1.00 93.50 92 CYS A O 1
ATOM 694 N N . ASP A 1 93 ? 12.466 -0.146 -5.095 1.00 93.00 93 ASP A N 1
ATOM 695 C CA . ASP A 1 93 ? 13.858 -0.112 -5.547 1.00 93.00 93 ASP A CA 1
ATOM 696 C C . ASP A 1 93 ? 14.043 0.673 -6.855 1.00 93.00 93 ASP A C 1
ATOM 698 O O . ASP A 1 93 ? 15.018 1.424 -6.977 1.00 93.00 93 ASP A O 1
ATOM 702 N N . ASP A 1 94 ? 13.068 0.625 -7.758 1.00 93.06 94 ASP A N 1
ATOM 703 C CA . ASP A 1 94 ? 13.079 1.327 -9.043 1.00 93.06 94 ASP A CA 1
ATOM 704 C C . ASP A 1 94 ? 1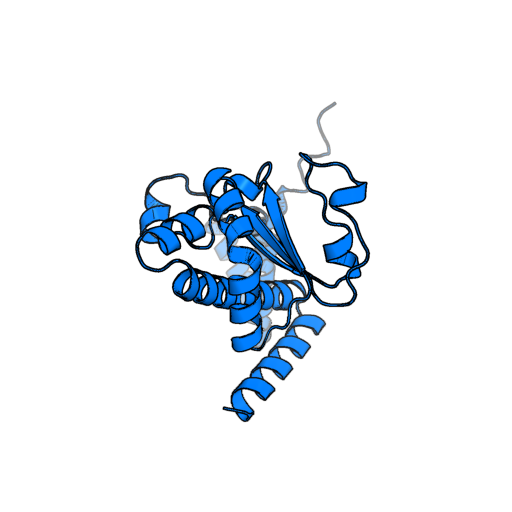2.613 2.793 -8.941 1.00 93.06 94 ASP A C 1
ATOM 706 O O . ASP A 1 94 ? 11.591 3.122 -8.336 1.00 93.06 94 ASP A O 1
ATOM 710 N N . SER A 1 95 ? 13.383 3.720 -9.518 1.00 91.50 95 SER A N 1
ATOM 711 C CA . SER A 1 95 ? 13.064 5.154 -9.474 1.00 91.50 95 SER A CA 1
ATOM 712 C C . SER A 1 95 ? 11.867 5.555 -10.325 1.00 91.50 95 SER A C 1
ATOM 714 O O . SER A 1 95 ? 11.125 6.439 -9.903 1.00 91.50 95 SER A O 1
ATOM 716 N N . MET A 1 96 ? 11.673 4.935 -11.490 1.00 93.12 96 MET A N 1
ATOM 717 C CA . MET A 1 96 ? 10.539 5.242 -12.362 1.00 93.12 96 MET A CA 1
ATOM 718 C C . MET A 1 96 ? 9.240 4.783 -11.708 1.00 93.12 96 MET A C 1
ATOM 720 O O . MET A 1 96 ? 8.280 5.548 -11.662 1.00 93.12 96 MET A O 1
ATOM 724 N N . VAL A 1 97 ? 9.237 3.587 -11.111 1.00 94.38 97 VAL A N 1
ATOM 725 C CA . VAL A 1 97 ? 8.088 3.079 -10.348 1.00 94.38 97 VAL A CA 1
ATOM 726 C C . VAL A 1 97 ? 7.773 3.999 -9.170 1.00 94.38 97 VAL A C 1
ATOM 728 O O . VAL A 1 97 ? 6.613 4.348 -8.964 1.00 94.38 97 VAL A O 1
ATOM 731 N N . ARG A 1 98 ? 8.784 4.475 -8.428 1.00 93.94 98 ARG A N 1
ATOM 732 C CA . ARG A 1 98 ? 8.555 5.454 -7.350 1.00 93.94 98 ARG A CA 1
ATOM 733 C C . ARG A 1 98 ? 7.912 6.747 -7.849 1.00 93.94 98 ARG A C 1
ATOM 735 O O . ARG A 1 98 ? 6.996 7.230 -7.193 1.00 93.94 98 ARG A O 1
ATOM 742 N N . SER A 1 99 ? 8.378 7.306 -8.965 1.00 93.50 99 SER A N 1
ATOM 743 C CA . SER A 1 99 ? 7.775 8.503 -9.569 1.00 93.50 99 SER A CA 1
ATOM 744 C C . SER A 1 99 ? 6.330 8.258 -9.996 1.00 93.50 99 SER A C 1
ATOM 746 O O . SER A 1 99 ? 5.461 9.094 -9.775 1.00 93.50 99 SER A O 1
ATOM 748 N N . GLU A 1 100 ? 6.059 7.089 -10.559 1.00 94.38 100 GLU A N 1
ATOM 749 C CA . GLU A 1 100 ? 4.740 6.738 -11.063 1.00 94.38 100 GLU A CA 1
ATOM 750 C C . GLU A 1 100 ? 3.720 6.488 -9.934 1.00 94.38 100 GLU A C 1
ATOM 752 O O . GLU A 1 100 ? 2.551 6.876 -10.036 1.00 94.38 100 GLU A O 1
ATOM 757 N N . LEU A 1 101 ? 4.183 5.923 -8.814 1.00 95.81 101 LEU A N 1
ATOM 758 C CA . LEU A 1 101 ? 3.427 5.845 -7.565 1.00 95.81 101 LEU A CA 1
ATOM 759 C C . LEU A 1 101 ? 3.124 7.237 -6.991 1.00 95.81 101 LEU A C 1
ATOM 761 O O . LEU A 1 101 ? 2.008 7.470 -6.532 1.00 95.81 101 LEU A O 1
ATOM 765 N N . ASP A 1 102 ? 4.090 8.160 -7.036 1.00 93.56 102 ASP A N 1
ATOM 766 C CA . ASP A 1 102 ? 3.942 9.538 -6.540 1.00 93.56 102 ASP A CA 1
ATOM 767 C C . ASP A 1 102 ? 2.849 10.273 -7.336 1.00 93.56 1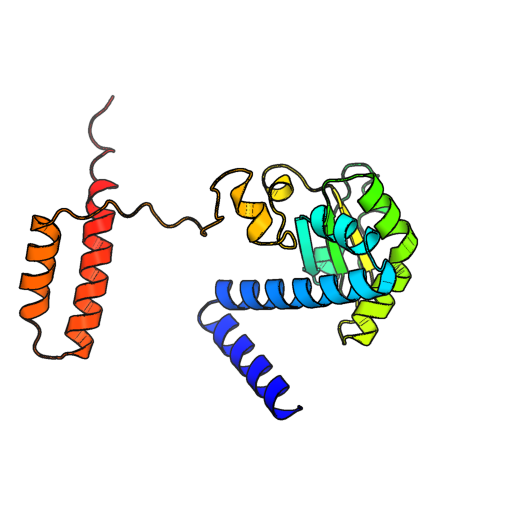02 ASP A C 1
ATOM 769 O O . ASP A 1 102 ? 1.937 10.861 -6.756 1.00 93.56 102 ASP A O 1
ATOM 773 N N . ASN A 1 103 ? 2.857 10.113 -8.666 1.00 95.50 103 ASN A N 1
ATOM 774 C CA . ASN A 1 103 ? 1.869 10.692 -9.582 1.00 95.50 103 ASN A CA 1
ATOM 775 C C . ASN A 1 103 ? 0.425 10.242 -9.299 1.00 95.50 103 ASN A C 1
ATOM 777 O O . ASN A 1 103 ? -0.519 10.980 -9.577 1.00 95.50 103 ASN A O 1
ATOM 781 N N . ARG A 1 104 ? 0.230 9.025 -8.774 1.00 96.12 104 ARG A N 1
ATOM 782 C CA . ARG A 1 104 ? -1.100 8.433 -8.521 1.00 96.12 104 ARG A CA 1
ATOM 783 C C . ARG A 1 104 ? -1.396 8.208 -7.041 1.00 96.12 104 ARG A C 1
ATOM 785 O O . ARG A 1 104 ? -2.334 7.482 -6.708 1.00 96.12 104 ARG A O 1
ATOM 792 N N . GLN A 1 105 ? -0.646 8.848 -6.145 1.00 95.19 105 GLN A N 1
ATOM 793 C CA . GLN A 1 105 ? -0.768 8.613 -4.706 1.00 95.19 105 GLN A CA 1
ATOM 794 C C . GLN A 1 105 ? -2.183 8.864 -4.166 1.00 95.19 105 GLN A C 1
ATOM 796 O O . GLN A 1 105 ? -2.664 8.094 -3.339 1.00 95.19 105 GLN A O 1
ATOM 801 N N . GLU A 1 106 ? -2.891 9.881 -4.666 1.00 96.12 106 GLU A N 1
ATOM 802 C CA . GLU A 1 106 ? -4.249 10.183 -4.196 1.00 96.12 106 GLU A CA 1
ATOM 803 C C . GLU A 1 106 ? -5.263 9.126 -4.654 1.00 96.12 106 GLU A C 1
ATOM 805 O O . GLU A 1 106 ? -6.117 8.720 -3.867 1.00 96.12 106 GLU A O 1
ATOM 810 N N . LEU A 1 107 ? -5.120 8.583 -5.871 1.00 96.31 107 LEU A N 1
ATOM 811 C CA . LEU A 1 107 ? -5.938 7.454 -6.331 1.00 96.31 107 LEU A CA 1
ATOM 812 C C . LEU A 1 107 ? -5.678 6.201 -5.488 1.00 96.31 107 LEU A C 1
ATOM 814 O O . LEU A 1 107 ? -6.618 5.503 -5.110 1.00 96.31 107 LEU A O 1
ATOM 818 N N . LEU A 1 108 ? -4.416 5.934 -5.143 1.00 96.88 108 LEU A N 1
ATOM 819 C CA . LEU A 1 108 ? -4.055 4.823 -4.260 1.00 96.88 108 LEU A CA 1
ATOM 820 C C . LEU A 1 108 ? -4.661 4.998 -2.862 1.00 96.88 108 LEU A C 1
ATOM 822 O O . LEU A 1 108 ? -5.263 4.058 -2.344 1.00 96.88 108 LEU A O 1
ATOM 826 N N . LYS A 1 109 ? -4.584 6.199 -2.275 1.00 95.88 109 LYS A N 1
ATOM 827 C CA . LYS A 1 109 ? -5.225 6.508 -0.985 1.00 95.88 109 LYS A CA 1
ATOM 828 C C . LYS A 1 109 ? -6.740 6.306 -1.045 1.00 95.88 109 LYS A C 1
ATOM 830 O O . LYS A 1 109 ? -7.302 5.678 -0.149 1.00 95.88 109 LYS A O 1
ATOM 835 N N . MET A 1 110 ? -7.395 6.755 -2.119 1.00 96.81 110 MET A N 1
ATOM 836 C CA . MET A 1 110 ? -8.824 6.503 -2.338 1.00 96.81 110 MET A CA 1
ATOM 837 C C . MET A 1 110 ? -9.137 5.001 -2.388 1.00 96.81 110 MET A C 1
ATOM 839 O O . MET A 1 110 ? -10.069 4.559 -1.719 1.00 96.81 110 MET A O 1
ATOM 843 N N . LYS A 1 111 ? -8.335 4.190 -3.096 1.00 96.19 111 LYS A N 1
ATOM 844 C CA . LYS A 1 111 ? -8.513 2.726 -3.140 1.00 96.19 111 LYS A CA 1
ATOM 845 C C . LYS A 1 111 ? -8.271 2.034 -1.805 1.00 96.19 111 LYS A C 1
ATOM 847 O O . LYS A 1 111 ? -8.938 1.044 -1.513 1.00 96.19 111 LYS A O 1
ATOM 852 N N . PHE A 1 112 ? -7.357 2.533 -0.982 1.00 94.31 112 PHE A N 1
ATOM 853 C CA . PHE A 1 112 ? -7.185 2.037 0.385 1.00 94.31 112 PHE A CA 1
ATOM 854 C C . PHE A 1 112 ? -8.416 2.350 1.244 1.00 94.31 112 PHE A C 1
ATOM 856 O O . PHE A 1 112 ? -8.956 1.457 1.902 1.00 94.31 112 PHE A O 1
ATOM 863 N N . LYS A 1 113 ? -8.935 3.578 1.143 1.00 94.62 113 LYS A N 1
ATOM 864 C CA . LYS A 1 113 ? -10.143 4.003 1.853 1.00 94.62 113 LYS A CA 1
ATOM 865 C C . LYS A 1 113 ? -11.380 3.200 1.446 1.00 94.62 113 LYS A C 1
ATOM 867 O O . LYS A 1 113 ? -12.127 2.763 2.318 1.00 94.62 113 LYS A O 1
ATOM 872 N N . GLU A 1 114 ? -11.571 2.948 0.150 1.00 94.38 114 GLU A N 1
ATOM 873 C CA . GLU A 1 114 ? -12.649 2.092 -0.379 1.00 94.38 114 GLU A CA 1
ATOM 874 C C . GLU A 1 114 ? -12.591 0.661 0.184 1.00 94.38 114 GLU A C 1
ATOM 876 O O . GLU A 1 114 ? -13.628 0.055 0.449 1.00 94.38 114 GLU A O 1
ATOM 881 N N . GLN A 1 115 ? -11.385 0.136 0.420 1.00 92.88 115 GLN A N 1
ATOM 882 C CA . GLN A 1 115 ? -11.166 -1.182 1.025 1.00 92.88 115 GLN A CA 1
ATOM 883 C C . GLN A 1 115 ? -11.270 -1.179 2.566 1.00 92.88 115 GLN A C 1
ATOM 885 O O . GLN A 1 115 ? -11.127 -2.226 3.199 1.00 92.88 115 GLN A O 1
ATOM 890 N N . GLY A 1 116 ? -11.561 -0.030 3.185 1.00 91.00 116 GLY A N 1
ATOM 891 C CA . GLY A 1 116 ? -11.753 0.113 4.631 1.00 91.00 116 GLY A CA 1
ATOM 892 C C . GLY A 1 116 ? -10.500 0.507 5.417 1.00 91.00 116 GLY A C 1
ATOM 893 O O . GLY A 1 116 ? -10.524 0.452 6.647 1.00 91.00 116 GLY A O 1
ATOM 894 N N . GLU A 1 117 ? -9.428 0.922 4.741 1.00 92.12 117 GLU A N 1
ATOM 895 C CA . GLU A 1 117 ? -8.193 1.408 5.358 1.00 92.12 117 GLU A CA 1
ATOM 896 C C . GLU A 1 117 ? -7.987 2.893 5.021 1.00 92.12 117 GLU A C 1
ATOM 898 O O . GLU A 1 117 ? -7.472 3.238 3.963 1.00 92.12 117 GLU A O 1
ATOM 903 N N . ASP A 1 118 ? -8.403 3.795 5.913 1.00 93.62 118 ASP A N 1
ATOM 904 C CA . ASP A 1 118 ? -8.227 5.238 5.699 1.00 93.62 118 ASP A CA 1
ATOM 905 C C . ASP A 1 118 ? -6.799 5.673 6.065 1.00 93.62 118 ASP A C 1
ATOM 907 O O . ASP A 1 118 ? -6.375 5.551 7.221 1.00 93.62 118 ASP A O 1
ATOM 911 N N . VAL A 1 119 ? -6.052 6.148 5.069 1.00 94.00 119 VAL A N 1
ATOM 912 C CA . VAL A 1 119 ? -4.662 6.599 5.199 1.00 94.00 119 VAL A CA 1
ATOM 913 C C . VAL A 1 119 ? -4.570 8.083 4.862 1.00 94.00 119 VAL A C 1
ATOM 915 O O . VAL A 1 119 ? -4.950 8.527 3.781 1.00 94.00 119 VAL A O 1
ATOM 918 N N . GLU A 1 120 ? -4.034 8.855 5.800 1.00 94.12 120 GLU A N 1
ATOM 919 C CA . GLU A 1 120 ? -3.924 10.311 5.696 1.00 94.12 120 GLU A CA 1
ATOM 920 C C . GLU A 1 120 ? -2.819 10.703 4.709 1.00 94.12 120 GLU A C 1
ATOM 922 O O . GLU A 1 120 ? -2.988 11.591 3.872 1.00 94.12 120 GLU A O 1
ATOM 927 N N . ALA A 1 121 ? -1.691 9.991 4.764 1.00 92.31 121 ALA A N 1
ATOM 928 C CA . ALA A 1 121 ? -0.537 10.241 3.913 1.00 92.31 121 ALA A CA 1
ATOM 929 C C . ALA A 1 121 ? 0.024 8.948 3.317 1.00 92.31 121 ALA A C 1
ATOM 931 O O . ALA A 1 121 ? 0.000 7.886 3.941 1.00 92.31 121 ALA A O 1
ATOM 932 N N . LEU A 1 122 ? 0.589 9.067 2.118 1.00 94.25 122 LEU A N 1
ATOM 933 C CA . LEU A 1 122 ? 1.317 8.006 1.438 1.00 94.25 122 LEU A CA 1
ATOM 934 C C . LEU A 1 122 ? 2.773 8.458 1.284 1.00 94.25 122 LEU A C 1
ATOM 936 O O . LEU A 1 122 ? 3.054 9.531 0.758 1.00 94.25 122 LEU A O 1
ATOM 940 N N . LYS A 1 123 ? 3.713 7.654 1.784 1.00 92.50 123 LYS A N 1
ATOM 941 C CA . LYS A 1 123 ? 5.152 7.912 1.695 1.00 92.50 123 LYS A CA 1
ATOM 942 C C . LYS A 1 123 ? 5.833 6.824 0.882 1.00 92.50 123 LYS A C 1
ATOM 944 O O . LYS A 1 123 ? 5.984 5.698 1.346 1.00 92.50 123 LYS A O 1
ATOM 949 N N . ILE A 1 124 ? 6.299 7.187 -0.308 1.00 93.38 124 ILE A N 1
ATOM 950 C CA . ILE A 1 124 ? 7.119 6.312 -1.151 1.00 93.38 124 ILE A CA 1
ATOM 951 C C . ILE A 1 124 ? 8.585 6.510 -0.776 1.00 93.38 124 ILE A C 1
ATOM 953 O O . ILE A 1 124 ? 9.056 7.633 -0.635 1.00 93.38 124 ILE A O 1
ATOM 957 N N . LEU A 1 125 ? 9.323 5.431 -0.575 1.00 92.38 125 LEU A N 1
ATOM 958 C CA . LEU A 1 125 ? 10.685 5.455 -0.058 1.00 92.38 125 LEU A CA 1
ATOM 959 C C . LEU A 1 125 ? 11.584 4.590 -0.946 1.00 92.38 125 LEU A C 1
ATOM 961 O O . LEU A 1 125 ? 11.148 3.539 -1.424 1.00 92.38 125 LEU A O 1
ATOM 965 N N . PRO A 1 126 ? 12.846 4.990 -1.174 1.00 91.50 126 PRO A N 1
ATOM 966 C CA . PRO A 1 126 ? 13.806 4.110 -1.817 1.00 91.50 126 PRO A CA 1
ATOM 967 C C . PRO A 1 126 ? 14.083 2.9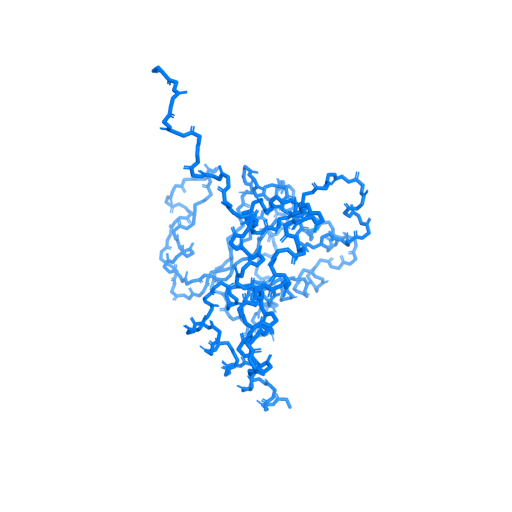04 -0.916 1.00 91.50 126 PRO A C 1
ATOM 969 O O . PRO A 1 126 ? 14.395 3.049 0.269 1.00 91.50 126 PRO A O 1
ATOM 972 N N . SER A 1 127 ? 13.999 1.704 -1.481 1.00 89.62 127 SER A N 1
ATOM 973 C CA . SER A 1 127 ? 14.453 0.495 -0.801 1.00 89.62 127 SER A CA 1
ATOM 974 C C . SER A 1 127 ? 15.983 0.494 -0.699 1.00 89.62 127 SER A C 1
ATOM 976 O O . SER A 1 127 ? 16.686 0.864 -1.644 1.00 89.62 127 SER A O 1
ATOM 978 N N . THR A 1 128 ? 16.529 0.115 0.458 1.00 84.19 128 THR A N 1
ATOM 979 C CA . THR A 1 128 ? 17.977 0.151 0.725 1.00 84.19 128 THR A CA 1
ATOM 980 C C . THR A 1 128 ? 18.469 -1.150 1.350 1.00 84.19 128 THR A C 1
ATOM 982 O O . THR A 1 128 ? 17.711 -1.852 2.018 1.00 84.19 128 THR A O 1
ATOM 985 N N . ARG A 1 129 ? 19.762 -1.453 1.149 1.00 82.25 129 ARG A N 1
ATOM 986 C CA . ARG A 1 129 ? 20.451 -2.633 1.705 1.00 82.25 129 ARG A CA 1
ATOM 987 C C . ARG A 1 129 ? 19.665 -3.924 1.429 1.00 82.25 129 ARG A C 1
ATOM 989 O O . ARG A 1 129 ? 19.183 -4.110 0.315 1.00 82.25 129 ARG A O 1
ATOM 996 N N . ASP A 1 130 ? 19.505 -4.768 2.444 1.00 80.38 130 ASP A N 1
ATOM 997 C CA . ASP A 1 130 ? 18.830 -6.064 2.370 1.00 80.38 130 ASP A CA 1
ATOM 998 C C . ASP A 1 130 ? 17.370 -5.963 1.911 1.00 80.38 130 ASP A C 1
ATOM 1000 O O . ASP A 1 130 ? 16.844 -6.903 1.319 1.00 80.38 130 ASP A O 1
ATOM 1004 N N . MET A 1 131 ? 16.721 -4.809 2.113 1.00 82.62 131 MET A N 1
ATOM 1005 C CA . MET A 1 131 ? 15.339 -4.586 1.681 1.00 82.62 131 MET A CA 1
ATOM 1006 C C . MET A 1 131 ? 15.203 -4.594 0.153 1.00 82.62 131 MET A C 1
ATOM 1008 O O . MET A 1 131 ? 14.138 -4.939 -0.347 1.00 82.62 131 MET A O 1
ATOM 1012 N N . LYS A 1 132 ? 16.259 -4.256 -0.606 1.00 85.06 132 LYS A N 1
ATOM 1013 C CA . LYS A 1 132 ? 16.206 -4.254 -2.081 1.00 85.06 132 LYS A CA 1
ATOM 1014 C C . LYS A 1 132 ? 15.951 -5.634 -2.671 1.00 85.06 132 LYS A C 1
ATOM 1016 O O . LYS A 1 132 ? 15.390 -5.723 -3.747 1.00 85.06 132 LYS A O 1
ATOM 1021 N N . ASN A 1 133 ? 16.337 -6.689 -1.959 1.00 85.12 133 ASN A N 1
ATOM 1022 C CA . ASN A 1 133 ? 16.176 -8.064 -2.428 1.00 85.12 133 ASN A CA 1
ATOM 1023 C C . ASN A 1 133 ? 14.823 -8.665 -2.021 1.00 85.12 133 ASN A C 1
ATOM 1025 O O . ASN A 1 133 ? 14.508 -9.797 -2.384 1.00 85.12 133 ASN A O 1
ATOM 1029 N N . ARG A 1 134 ? 14.020 -7.939 -1.232 1.00 87.19 134 ARG A N 1
ATOM 1030 C CA . ARG A 1 134 ? 12.687 -8.385 -0.831 1.00 87.19 134 ARG A CA 1
ATOM 1031 C C . ARG A 1 134 ? 11.711 -8.054 -1.955 1.00 87.19 134 ARG A C 1
ATOM 1033 O O . ARG A 1 134 ? 11.555 -6.886 -2.273 1.00 87.19 134 ARG A O 1
ATOM 1040 N N . HIS A 1 135 ? 11.045 -9.060 -2.515 1.00 89.19 135 HIS A N 1
ATOM 1041 C CA . HIS A 1 135 ? 10.017 -8.887 -3.550 1.00 89.19 135 HIS A CA 1
ATOM 1042 C C . HIS A 1 135 ? 8.797 -9.764 -3.221 1.00 89.19 135 HIS A C 1
ATOM 1044 O O . HIS A 1 135 ? 8.667 -10.866 -3.753 1.00 89.19 135 HIS A O 1
ATOM 1050 N N . PRO A 1 136 ? 7.921 -9.323 -2.299 1.00 88.56 136 PRO A N 1
ATOM 1051 C CA . PRO A 1 136 ? 6.833 -10.144 -1.770 1.00 88.56 136 PRO A CA 1
ATOM 1052 C C . PRO A 1 136 ? 5.732 -10.434 -2.800 1.00 88.56 136 PRO A C 1
ATOM 1054 O O . PRO A 1 136 ? 4.970 -11.377 -2.607 1.00 88.56 136 PRO A O 1
ATOM 1057 N N . PHE A 1 137 ? 5.656 -9.659 -3.887 1.00 90.62 137 PHE A N 1
ATOM 1058 C CA . PHE A 1 137 ? 4.613 -9.784 -4.908 1.00 90.62 137 PHE A CA 1
ATOM 1059 C C . PHE A 1 137 ? 5.038 -10.544 -6.168 1.00 90.62 137 PHE A C 1
ATOM 1061 O O . PHE A 1 137 ? 4.184 -10.803 -7.010 1.00 90.62 137 PHE A O 1
ATOM 1068 N N . ARG A 1 138 ? 6.318 -10.925 -6.293 1.00 86.00 138 ARG A N 1
ATOM 1069 C CA . ARG A 1 138 ? 6.773 -11.780 -7.396 1.00 86.00 138 ARG A CA 1
ATOM 1070 C C . ARG A 1 138 ? 6.227 -13.193 -7.217 1.00 86.00 138 ARG A C 1
ATOM 1072 O O . ARG A 1 138 ? 6.317 -13.765 -6.121 1.00 86.00 138 ARG A O 1
ATOM 1079 N N . ASP A 1 139 ? 5.707 -13.752 -8.305 1.00 66.75 139 ASP A N 1
ATOM 1080 C CA . ASP A 1 139 ? 5.176 -15.113 -8.336 1.00 66.75 139 ASP A CA 1
ATOM 1081 C C . ASP A 1 139 ? 6.226 -16.136 -7.884 1.00 66.75 139 ASP A C 1
ATOM 1083 O O . ASP A 1 139 ? 7.415 -16.033 -8.196 1.00 66.75 139 ASP A O 1
ATOM 1087 N N . GLU A 1 140 ? 5.782 -17.168 -7.163 1.00 50.75 140 GLU A N 1
ATOM 1088 C CA . GLU A 1 140 ? 6.653 -18.246 -6.671 1.00 50.75 140 GLU A CA 1
ATOM 1089 C C . GLU A 1 140 ? 7.406 -18.970 -7.789 1.00 50.75 140 GLU A C 1
ATOM 1091 O O . GLU A 1 140 ? 8.556 -19.358 -7.594 1.00 50.75 140 GLU A O 1
ATOM 1096 N N . ALA A 1 141 ? 6.821 -19.057 -8.986 1.00 45.09 141 ALA A N 1
ATOM 1097 C CA . ALA A 1 141 ? 7.488 -19.605 -10.162 1.00 45.09 141 ALA A CA 1
ATOM 1098 C C . ALA A 1 141 ? 8.736 -18.789 -10.560 1.00 45.09 141 ALA A C 1
ATOM 1100 O O . ALA A 1 141 ? 9.754 -19.372 -10.922 1.00 45.09 141 ALA A O 1
ATOM 1101 N N . ALA A 1 142 ? 8.727 -17.461 -10.396 1.00 45.53 142 ALA A N 1
ATOM 1102 C CA . ALA A 1 142 ? 9.891 -16.608 -10.656 1.00 45.53 142 ALA A CA 1
ATOM 1103 C C . ALA A 1 142 ? 10.965 -16.686 -9.549 1.00 45.53 142 ALA A C 1
ATOM 1105 O O . ALA A 1 142 ? 12.111 -16.295 -9.772 1.00 45.53 142 ALA A O 1
ATOM 1106 N N . ARG A 1 143 ? 10.641 -17.236 -8.365 1.00 46.41 143 ARG A N 1
ATOM 1107 C CA . ARG A 1 143 ? 11.610 -17.457 -7.271 1.00 46.41 143 ARG A CA 1
ATOM 1108 C C . ARG A 1 143 ? 12.581 -18.611 -7.548 1.00 46.41 143 ARG A C 1
ATOM 1110 O O . ARG A 1 143 ? 13.592 -18.714 -6.865 1.00 46.41 143 ARG A O 1
ATOM 1117 N N . THR A 1 144 ? 12.318 -19.448 -8.556 1.00 38.12 144 THR A N 1
ATOM 1118 C CA . THR A 1 144 ? 13.205 -20.571 -8.929 1.00 38.12 144 THR A CA 1
ATOM 1119 C C . THR A 1 144 ? 14.382 -20.178 -9.833 1.00 38.12 144 THR A C 1
ATOM 1121 O O . THR A 1 144 ? 15.239 -21.015 -10.100 1.00 38.12 144 THR A O 1
ATOM 1124 N N . GLY A 1 145 ? 14.476 -18.913 -10.268 1.00 46.16 145 GLY A N 1
ATOM 1125 C CA . GLY A 1 145 ? 15.534 -18.444 -11.176 1.00 46.16 145 GLY A CA 1
ATOM 1126 C C . GLY A 1 145 ? 16.673 -17.638 -10.543 1.00 46.16 145 GLY A C 1
ATOM 1127 O O . GLY A 1 145 ? 17.736 -17.535 -11.151 1.00 46.16 145 GLY A O 1
ATOM 1128 N N . THR A 1 146 ? 16.506 -17.091 -9.332 1.00 37.50 146 THR A N 1
ATOM 1129 C CA . THR A 1 146 ? 17.546 -16.254 -8.711 1.00 37.50 146 THR A CA 1
ATOM 1130 C C . THR A 1 146 ? 17.564 -16.428 -7.197 1.00 37.50 146 THR A C 1
ATOM 1132 O O . THR A 1 146 ? 16.724 -15.893 -6.483 1.00 37.50 146 THR A O 1
ATOM 1135 N N . SER A 1 147 ? 18.590 -17.138 -6.728 1.00 36.56 147 SER A N 1
ATOM 1136 C CA . SER A 1 147 ? 19.008 -17.303 -5.332 1.00 36.56 147 SER A CA 1
ATOM 1137 C C . SER A 1 147 ? 17.965 -17.857 -4.357 1.00 36.56 147 SER A C 1
ATOM 1139 O O . SER A 1 147 ? 17.046 -17.182 -3.901 1.00 36.56 147 SER A O 1
ATOM 1141 N N . ASP A 1 148 ? 18.244 -19.083 -3.944 1.00 38.56 148 ASP A N 1
ATOM 1142 C CA . ASP A 1 148 ? 17.741 -19.754 -2.758 1.00 38.56 148 ASP A CA 1
ATOM 1143 C C . ASP A 1 148 ? 18.071 -18.934 -1.492 1.00 38.56 148 ASP A C 1
ATOM 1145 O O . ASP A 1 148 ? 19.100 -19.105 -0.838 1.00 38.56 148 ASP A O 1
ATOM 1149 N N . ARG A 1 149 ? 17.240 -17.931 -1.201 1.00 40.41 149 ARG A N 1
ATOM 1150 C CA . ARG A 1 149 ? 17.198 -17.211 0.075 1.00 40.41 149 ARG A CA 1
ATOM 1151 C C . ARG A 1 149 ? 15.749 -16.952 0.432 1.00 40.41 149 ARG A C 1
ATOM 1153 O O . ARG A 1 149 ? 15.270 -15.818 0.466 1.00 40.41 149 ARG A O 1
ATOM 1160 N N . SER A 1 150 ? 15.054 -18.038 0.755 1.00 35.03 150 SER A N 1
ATOM 1161 C CA . SER A 1 150 ? 13.949 -17.967 1.698 1.00 35.03 150 SER A CA 1
ATOM 1162 C C . SER A 1 150 ? 14.421 -17.155 2.908 1.00 35.03 150 SER A C 1
ATOM 1164 O O . SER A 1 150 ? 15.329 -17.580 3.625 1.00 35.03 150 SER A O 1
ATOM 1166 N N . PHE A 1 151 ? 13.829 -15.985 3.150 1.00 36.62 151 PHE A N 1
ATOM 1167 C CA . PHE A 1 151 ? 13.910 -15.341 4.458 1.00 36.62 151 PHE A CA 1
ATOM 1168 C C . PHE A 1 151 ? 13.074 -16.171 5.436 1.00 36.62 151 PHE A C 1
ATOM 1170 O O . PHE A 1 151 ? 11.975 -15.801 5.843 1.00 36.62 151 PHE A O 1
ATOM 1177 N N . VAL A 1 152 ? 13.613 -17.327 5.807 1.00 37.38 152 VAL A N 1
ATOM 1178 C CA . VAL A 1 152 ? 13.306 -17.960 7.076 1.00 37.38 152 VAL A CA 1
ATOM 1179 C C . VAL A 1 152 ? 13.905 -17.022 8.123 1.00 37.38 152 VAL A C 1
ATOM 1181 O O . VAL A 1 152 ? 15.116 -16.803 8.156 1.00 37.38 152 VAL A O 1
ATOM 1184 N N . ARG A 1 153 ? 13.042 -16.391 8.932 1.00 34.28 153 ARG A N 1
ATOM 1185 C CA . ARG A 1 153 ? 13.395 -15.787 10.234 1.00 34.28 153 ARG A CA 1
ATOM 1186 C C . ARG A 1 153 ? 14.483 -16.660 10.860 1.00 34.28 153 ARG A C 1
ATOM 1188 O O . ARG A 1 153 ? 14.199 -17.849 10.910 1.00 34.28 153 ARG A O 1
ATOM 1195 N N . PRO A 1 154 ? 15.659 -16.153 11.286 1.00 31.84 154 PRO A N 1
ATOM 1196 C CA . PRO A 1 154 ? 16.849 -16.978 11.492 1.00 31.84 154 PRO A CA 1
ATOM 1197 C C . PRO A 1 154 ? 16.493 -18.225 12.295 1.00 31.84 154 PRO A C 1
ATOM 1199 O O . PRO A 1 154 ? 16.320 -18.182 13.514 1.00 31.84 154 PRO A O 1
ATOM 1202 N N . THR A 1 155 ? 16.308 -19.337 11.586 1.00 38.62 155 THR A N 1
ATOM 1203 C CA . THR A 1 155 ? 16.285 -20.650 12.192 1.00 38.62 155 THR A CA 1
ATOM 1204 C C . THR A 1 155 ? 17.715 -20.829 12.620 1.00 38.62 155 THR A C 1
ATOM 1206 O O . THR A 1 155 ? 18.596 -20.966 11.771 1.00 38.62 155 THR A O 1
ATOM 1209 N N . ARG A 1 156 ? 17.933 -20.739 13.937 1.00 44.69 156 ARG A N 1
ATOM 1210 C CA . ARG A 1 156 ? 19.123 -21.280 14.593 1.00 44.69 156 ARG A CA 1
ATOM 1211 C C . ARG A 1 156 ? 19.463 -22.565 13.856 1.00 44.69 156 ARG A C 1
ATOM 1213 O O . ARG A 1 156 ? 18.591 -23.429 13.750 1.00 44.69 156 ARG A O 1
ATOM 1220 N N . THR A 1 157 ? 20.637 -22.621 13.243 1.00 38.97 157 THR A N 1
ATOM 1221 C CA . THR A 1 157 ? 21.047 -23.734 12.392 1.00 38.97 157 THR A CA 1
ATOM 1222 C C . THR A 1 157 ? 21.055 -24.997 13.238 1.00 38.97 157 THR A C 1
ATOM 1224 O O . THR A 1 157 ? 22.003 -25.260 13.968 1.00 38.97 157 THR A O 1
ATOM 1227 N N . SER A 1 158 ? 19.961 -25.755 13.199 1.00 48.94 158 SER A N 1
ATOM 1228 C CA . SER A 1 158 ? 19.884 -27.058 13.837 1.00 48.94 158 SER A CA 1
ATOM 1229 C C . SER A 1 158 ? 20.807 -27.982 13.061 1.00 48.94 158 SER A C 1
ATOM 1231 O O . SER A 1 158 ? 20.559 -28.238 11.878 1.00 48.94 158 SER A O 1
ATOM 1233 N N . ARG A 1 159 ? 21.873 -28.470 13.700 1.00 63.25 159 ARG A N 1
ATOM 1234 C CA . ARG A 1 159 ? 22.706 -29.519 13.107 1.00 63.25 159 ARG A CA 1
ATOM 1235 C C . ARG A 1 159 ? 21.823 -30.740 12.842 1.00 63.25 159 ARG A C 1
ATOM 1237 O O . ARG A 1 159 ? 20.992 -31.094 13.679 1.00 63.25 159 ARG A O 1
ATOM 1244 N N . ALA A 1 160 ? 22.004 -31.384 11.691 1.00 61.19 160 ALA A N 1
ATOM 1245 C CA . ALA A 1 160 ? 21.372 -32.671 11.434 1.00 61.19 160 ALA A CA 1
ATOM 1246 C C . ALA A 1 160 ? 21.862 -33.684 12.482 1.00 61.19 160 ALA A C 1
ATOM 1248 O O . ALA A 1 160 ? 23.067 -33.914 12.612 1.00 61.19 160 ALA A O 1
ATOM 1249 N N . LEU A 1 161 ? 20.924 -34.235 13.254 1.00 60.59 161 LEU A N 1
ATOM 1250 C CA . LEU A 1 161 ? 21.207 -35.268 14.248 1.00 60.59 161 LEU A CA 1
ATOM 1251 C C . LEU A 1 161 ? 21.635 -36.546 13.535 1.00 60.59 161 LEU A C 1
ATOM 1253 O O . LEU A 1 161 ? 21.040 -36.918 12.522 1.00 60.59 161 LEU A O 1
ATOM 1257 N N . THR A 1 162 ? 22.662 -37.213 14.053 1.00 73.44 162 THR A N 1
ATOM 1258 C CA . THR A 1 162 ? 23.048 -38.531 13.540 1.00 73.44 162 THR A CA 1
ATOM 1259 C C . THR A 1 162 ? 22.028 -39.587 13.976 1.00 73.44 162 THR A C 1
ATOM 1261 O O . THR A 1 162 ? 21.275 -39.395 14.936 1.00 73.44 162 THR A O 1
ATOM 1264 N N . GLU A 1 163 ? 22.000 -40.723 13.277 1.00 67.38 163 GLU A N 1
ATOM 1265 C CA . GLU A 1 163 ? 21.079 -41.836 13.567 1.00 67.38 163 GLU A CA 1
ATOM 1266 C C . GLU A 1 163 ? 21.184 -42.306 15.034 1.00 67.38 163 GLU A C 1
ATOM 1268 O O . GLU A 1 163 ? 20.176 -42.557 15.698 1.00 67.38 163 GLU A O 1
ATOM 1273 N N . ASP A 1 164 ? 22.400 -42.310 15.586 1.00 68.31 164 ASP A N 1
ATOM 1274 C CA . ASP A 1 164 ? 22.665 -42.687 16.979 1.00 68.31 164 ASP A CA 1
ATOM 1275 C C . ASP A 1 164 ? 22.071 -41.688 17.990 1.00 68.31 164 ASP A C 1
ATOM 1277 O O . ASP A 1 164 ? 21.564 -42.073 19.051 1.00 68.31 164 ASP A O 1
ATOM 1281 N N . GLU A 1 165 ? 22.084 -40.393 17.667 1.00 67.81 165 GLU A N 1
ATOM 1282 C CA . GLU A 1 165 ? 21.524 -39.337 18.516 1.00 67.81 165 GLU A CA 1
ATOM 1283 C C . GLU A 1 165 ? 19.993 -39.373 18.522 1.00 67.81 165 GLU A C 1
ATOM 1285 O O . GLU A 1 165 ? 19.365 -39.207 19.574 1.00 67.81 165 GLU A O 1
ATOM 1290 N N . LEU A 1 166 ? 19.388 -39.671 17.371 1.00 69.25 166 LEU A N 1
ATOM 1291 C CA . LEU A 1 166 ? 17.947 -39.886 17.244 1.00 69.25 166 LEU A CA 1
ATOM 1292 C C . LEU A 1 166 ? 17.493 -41.111 18.044 1.00 69.25 166 LEU A C 1
ATOM 1294 O O . LEU A 1 166 ? 16.507 -41.033 18.788 1.00 69.25 166 LEU A O 1
ATOM 1298 N N . ALA A 1 167 ? 18.238 -42.215 17.961 1.00 72.69 167 ALA A N 1
ATOM 1299 C CA . ALA A 1 167 ? 17.958 -43.424 18.728 1.00 72.69 167 ALA A CA 1
ATOM 1300 C C . ALA A 1 167 ? 18.040 -43.173 20.246 1.00 72.69 167 ALA A C 1
ATOM 1302 O O . ALA A 1 167 ? 17.192 -43.650 21.012 1.00 72.69 167 ALA A O 1
ATOM 1303 N N . ALA A 1 168 ? 19.006 -42.365 20.697 1.00 74.25 168 ALA A N 1
ATOM 1304 C CA . ALA A 1 168 ? 19.144 -41.988 22.102 1.00 74.25 168 ALA A CA 1
ATOM 1305 C C . ALA A 1 168 ? 17.978 -41.114 22.604 1.00 74.25 168 ALA A C 1
ATOM 1307 O O . ALA A 1 168 ? 17.469 -41.345 23.707 1.00 74.25 168 ALA A O 1
ATOM 1308 N N . VAL A 1 169 ? 17.520 -40.145 21.800 1.00 74.31 169 VAL A N 1
ATOM 1309 C CA . VAL A 1 169 ? 16.346 -39.311 22.122 1.00 74.31 169 VAL A CA 1
ATOM 1310 C C . VAL A 1 169 ? 15.074 -40.160 22.172 1.00 74.31 169 VAL A C 1
ATOM 1312 O O . VAL A 1 169 ? 14.282 -40.034 23.108 1.00 74.31 169 VAL A O 1
ATOM 1315 N N . HIS A 1 170 ? 14.904 -41.085 21.223 1.00 75.50 170 HIS A N 1
ATOM 1316 C CA . HIS A 1 170 ? 13.753 -41.986 21.192 1.00 75.50 170 HIS A CA 1
ATOM 1317 C C . HIS A 1 170 ? 13.703 -42.897 22.428 1.00 75.50 170 HIS A C 1
ATOM 1319 O O . HIS A 1 170 ? 12.664 -43.003 23.081 1.00 75.50 170 HIS A O 1
ATOM 1325 N N . LYS A 1 171 ? 14.839 -43.492 22.817 1.00 76.81 171 LYS A N 1
ATOM 1326 C CA . LYS A 1 171 ? 14.932 -44.356 24.005 1.00 76.81 171 LYS A CA 1
ATOM 1327 C C . LYS A 1 171 ? 14.608 -43.611 25.305 1.00 76.81 171 LYS A C 1
ATOM 1329 O O . LYS A 1 171 ? 13.982 -44.189 26.189 1.00 76.81 171 LYS A O 1
ATOM 1334 N N . ARG A 1 172 ? 15.005 -42.339 25.424 1.00 70.31 172 ARG A N 1
ATOM 1335 C CA . ARG A 1 172 ? 14.720 -41.501 26.604 1.00 70.31 172 ARG A CA 1
ATOM 1336 C C . ARG A 1 172 ? 13.259 -41.063 26.671 1.00 70.31 172 ARG A C 1
ATOM 1338 O O . ARG A 1 172 ? 12.652 -41.150 27.732 1.00 70.31 172 ARG A O 1
ATOM 1345 N N . ALA A 1 173 ? 12.671 -40.657 25.547 1.00 71.81 173 ALA A N 1
ATOM 1346 C CA . ALA A 1 173 ? 11.260 -40.273 25.506 1.00 71.81 173 ALA A CA 1
ATOM 1347 C C . ALA A 1 173 ? 10.315 -41.467 25.745 1.00 71.81 173 ALA A C 1
ATOM 1349 O O . ALA A 1 173 ? 9.238 -41.296 26.312 1.00 71.81 173 ALA A O 1
ATOM 1350 N N . ALA A 1 174 ? 10.719 -42.683 25.360 1.00 75.38 174 ALA A N 1
ATOM 1351 C CA . ALA A 1 174 ? 9.928 -43.900 25.550 1.00 75.38 174 ALA A CA 1
ATOM 1352 C C . ALA A 1 174 ? 9.694 -44.285 27.025 1.00 75.38 174 ALA A C 1
ATOM 1354 O O . ALA A 1 174 ? 8.799 -45.079 27.296 1.00 75.38 174 ALA A O 1
ATOM 1355 N N . GLN A 1 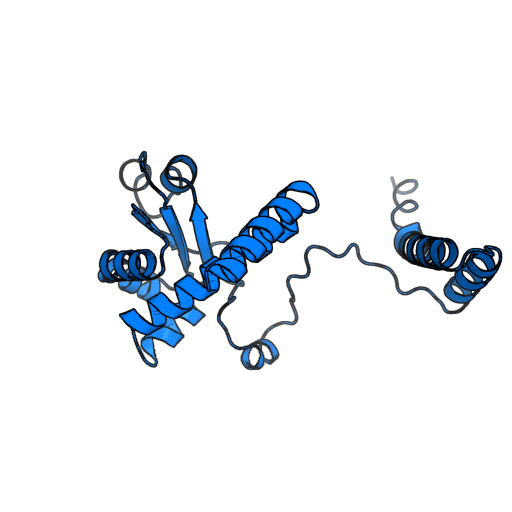175 ? 10.455 -43.717 27.967 1.00 78.81 175 GLN A N 1
ATOM 1356 C CA . GLN A 1 175 ? 10.291 -43.956 29.407 1.00 78.81 175 GLN A CA 1
ATOM 1357 C C . GLN A 1 175 ? 9.119 -43.173 30.026 1.00 78.81 175 GLN A C 1
ATOM 1359 O O . GLN A 1 175 ? 8.798 -43.384 31.190 1.00 78.81 175 GLN A O 1
ATOM 1364 N N . VAL A 1 176 ? 8.479 -42.273 29.269 1.00 74.88 176 VAL A N 1
ATOM 1365 C CA . VAL A 1 176 ? 7.328 -41.489 29.737 1.00 74.88 176 VAL A CA 1
ATOM 1366 C C . VAL A 1 176 ? 6.022 -42.154 29.307 1.00 74.88 176 VAL A C 1
ATOM 1368 O O . VAL A 1 176 ? 5.763 -42.327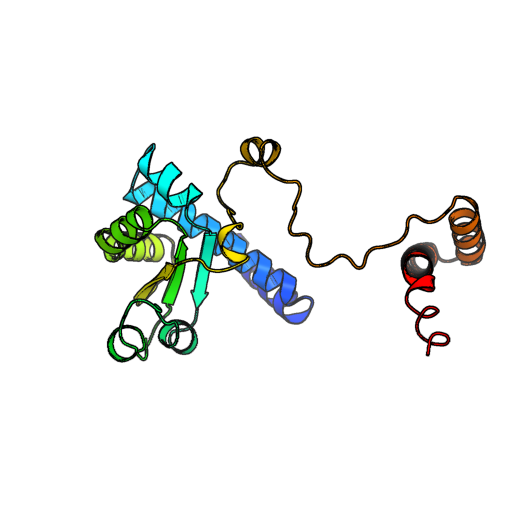 28.114 1.00 74.88 176 VAL A O 1
ATOM 1371 N N . GLU A 1 177 ? 5.190 -42.496 30.291 1.00 66.06 177 GLU A N 1
ATOM 1372 C CA . GLU A 1 177 ? 3.921 -43.210 30.095 1.00 66.06 177 GLU A CA 1
ATOM 1373 C C . GLU A 1 177 ? 2.831 -42.329 29.458 1.00 66.06 177 GLU A C 1
ATOM 1375 O O . GLU A 1 177 ? 2.088 -42.797 28.592 1.00 66.06 177 GLU A O 1
ATOM 1380 N N . ASP A 1 178 ? 2.765 -41.038 29.817 1.00 77.19 178 ASP A N 1
ATOM 1381 C CA . ASP A 1 178 ? 1.774 -40.100 29.275 1.00 77.19 178 ASP A CA 1
ATOM 1382 C C . ASP A 1 178 ? 2.079 -39.741 27.798 1.00 77.19 178 ASP A C 1
ATOM 1384 O O . ASP A 1 178 ? 3.137 -39.171 27.497 1.00 77.19 178 ASP A O 1
ATOM 1388 N N . PRO A 1 179 ? 1.157 -40.006 26.847 1.00 70.56 179 PRO A N 1
ATOM 1389 C CA . PRO A 1 179 ? 1.374 -39.757 25.422 1.00 70.56 179 PRO A CA 1
ATOM 1390 C C . PRO A 1 179 ? 1.583 -38.286 25.039 1.00 70.56 179 PRO A C 1
ATOM 1392 O O . PRO A 1 179 ? 2.318 -38.013 24.084 1.00 70.56 179 PRO A O 1
ATOM 1395 N N . ALA A 1 180 ? 0.933 -37.348 25.727 1.00 64.00 180 ALA A N 1
ATOM 1396 C CA . ALA A 1 180 ? 1.044 -35.920 25.447 1.00 64.00 180 ALA A CA 1
ATOM 1397 C C . ALA A 1 180 ? 2.371 -35.373 25.982 1.00 64.00 180 ALA A C 1
ATOM 1399 O O . ALA A 1 180 ? 3.095 -34.687 25.253 1.00 64.00 180 ALA A O 1
ATOM 1400 N N . VAL A 1 181 ? 2.736 -35.764 27.206 1.00 66.81 181 VAL A N 1
ATOM 1401 C CA . VAL A 1 181 ? 4.009 -35.379 27.834 1.00 66.81 181 VAL A CA 1
ATOM 1402 C C . VAL A 1 181 ? 5.186 -35.990 27.079 1.00 66.81 181 VAL A C 1
ATOM 1404 O O . VAL A 1 181 ? 6.152 -35.293 26.781 1.00 66.81 181 VAL A O 1
ATOM 1407 N N . ARG A 1 182 ? 5.078 -37.251 26.650 1.00 77.75 182 ARG A N 1
ATOM 1408 C CA . ARG A 1 182 ? 6.081 -37.920 25.810 1.00 77.75 182 ARG A CA 1
ATOM 1409 C C . ARG A 1 182 ? 6.329 -37.182 24.497 1.00 77.75 182 ARG A C 1
ATOM 1411 O O . ARG A 1 182 ? 7.477 -37.003 24.102 1.00 77.75 182 ARG A O 1
ATOM 1418 N N . ARG A 1 183 ? 5.271 -36.726 23.816 1.00 69.19 183 ARG A N 1
ATOM 1419 C CA . ARG A 1 183 ? 5.395 -35.956 22.563 1.00 69.19 183 ARG A CA 1
ATOM 1420 C C . ARG A 1 183 ? 6.051 -34.597 22.789 1.00 69.19 183 ARG A C 1
ATOM 1422 O O . ARG A 1 183 ? 6.869 -34.183 21.970 1.00 69.19 183 ARG A O 1
ATOM 1429 N N . ALA A 1 184 ? 5.702 -33.915 23.878 1.00 68.69 184 ALA A N 1
ATOM 1430 C CA . ALA A 1 184 ? 6.312 -32.640 24.239 1.00 68.69 184 ALA A CA 1
ATOM 1431 C C . ALA A 1 184 ? 7.802 -32.809 24.582 1.00 68.69 184 ALA A C 1
ATOM 1433 O O . ALA A 1 184 ? 8.639 -32.093 24.034 1.00 68.69 184 ALA A O 1
ATOM 1434 N N . LEU A 1 185 ? 8.137 -33.811 25.401 1.00 72.75 185 LEU A N 1
ATOM 1435 C CA . LEU A 1 185 ? 9.508 -34.126 25.797 1.00 72.75 185 LEU A CA 1
ATOM 1436 C C . LEU A 1 185 ? 10.370 -34.533 24.600 1.00 72.75 185 LEU A C 1
ATOM 1438 O O . LEU A 1 185 ? 11.484 -34.044 24.449 1.00 72.75 185 LEU A O 1
ATOM 1442 N N . TYR A 1 186 ? 9.836 -35.372 23.710 1.00 73.56 186 TYR A N 1
ATOM 1443 C CA . TYR A 1 186 ? 10.525 -35.783 22.488 1.00 73.56 186 TYR A CA 1
ATOM 1444 C C . TYR A 1 186 ? 10.877 -34.581 21.601 1.00 73.56 186 TYR A C 1
ATOM 1446 O O . TYR A 1 186 ? 12.012 -34.452 21.150 1.00 73.56 186 TYR A O 1
ATOM 1454 N N . ARG A 1 187 ? 9.935 -33.646 21.409 1.00 75.56 187 ARG A N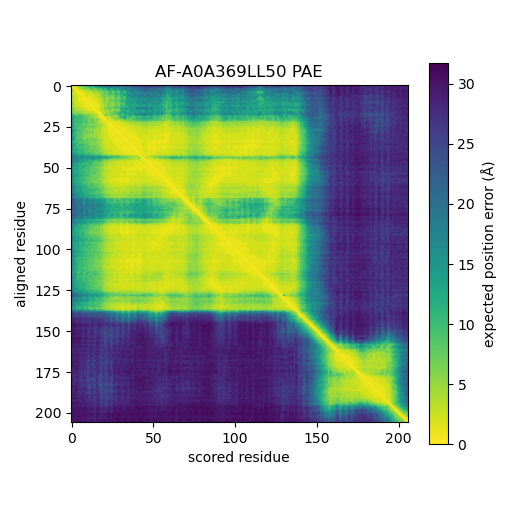 1
ATOM 1455 C CA . ARG A 1 187 ? 10.181 -32.408 20.648 1.00 75.56 187 ARG A CA 1
ATOM 1456 C C . ARG A 1 187 ? 11.221 -31.510 21.316 1.00 75.56 187 ARG A C 1
ATOM 1458 O O . ARG A 1 187 ? 12.057 -30.945 20.617 1.00 75.56 187 ARG A O 1
ATOM 1465 N N . ALA A 1 188 ? 11.186 -31.396 22.643 1.00 73.00 188 ALA A N 1
ATOM 1466 C CA . ALA A 1 188 ? 12.159 -30.609 23.395 1.00 73.00 188 ALA A CA 1
ATOM 1467 C C . ALA A 1 188 ? 13.575 -31.205 23.301 1.00 73.00 188 ALA A C 1
ATOM 1469 O O . ALA A 1 188 ? 14.526 -30.473 23.053 1.00 73.00 188 ALA A O 1
ATOM 1470 N N . MET A 1 189 ? 13.709 -32.530 23.412 1.00 75.62 189 MET A N 1
ATOM 1471 C CA . MET A 1 189 ? 14.997 -33.225 23.299 1.00 75.62 189 MET A CA 1
ATOM 1472 C C . MET A 1 189 ? 15.579 -33.170 21.882 1.00 75.62 189 MET A C 1
ATOM 1474 O O . MET A 1 189 ? 16.789 -33.020 21.737 1.00 75.62 189 MET A O 1
ATOM 1478 N N . LEU A 1 190 ? 14.741 -33.254 20.840 1.00 74.19 190 LEU A N 1
ATOM 1479 C CA . LEU A 1 190 ? 15.185 -33.044 19.456 1.00 74.19 190 LEU A CA 1
ATOM 1480 C C . LEU A 1 190 ? 15.727 -31.626 19.248 1.00 74.19 190 LEU A C 1
ATOM 1482 O O . LEU A 1 190 ? 16.761 -31.456 18.606 1.00 74.19 190 LEU A O 1
ATOM 1486 N N . ALA A 1 191 ? 15.058 -30.622 19.819 1.00 70.31 191 ALA A N 1
ATOM 1487 C CA . ALA A 1 191 ? 15.529 -29.244 19.768 1.00 70.31 191 ALA A CA 1
ATOM 1488 C C . ALA A 1 191 ? 16.847 -29.072 20.543 1.00 70.31 191 ALA A C 1
ATOM 1490 O O . ALA A 1 191 ? 17.787 -28.491 20.019 1.00 70.31 191 ALA A O 1
ATOM 1491 N N . GLU A 1 192 ? 16.963 -29.620 21.756 1.00 69.56 192 GLU A N 1
ATOM 1492 C CA . GLU A 1 192 ? 18.189 -29.525 22.564 1.00 69.56 192 GLU A CA 1
ATOM 1493 C C . GLU A 1 192 ? 19.389 -30.210 21.892 1.00 69.56 192 GLU A C 1
ATOM 1495 O O . GLU A 1 192 ? 20.475 -29.634 21.816 1.00 69.56 192 GLU A O 1
ATOM 1500 N N . ALA A 1 193 ? 19.202 -31.425 21.369 1.00 68.31 193 ALA A N 1
ATOM 1501 C CA . ALA A 1 193 ? 20.269 -32.174 20.711 1.00 68.31 193 ALA A CA 1
ATOM 1502 C C . ALA A 1 193 ? 20.774 -31.450 19.451 1.00 68.31 193 ALA A C 1
ATOM 1504 O O . ALA A 1 193 ? 21.973 -31.447 19.175 1.00 68.31 193 ALA A O 1
ATOM 1505 N N . ALA A 1 194 ? 19.880 -30.766 18.736 1.00 64.25 194 ALA A N 1
ATOM 1506 C CA . ALA A 1 194 ? 20.233 -29.944 17.588 1.00 64.25 194 ALA A CA 1
ATOM 1507 C C . ALA A 1 194 ? 21.043 -28.676 17.943 1.00 64.25 194 ALA A C 1
ATOM 1509 O O . ALA A 1 194 ? 21.595 -28.049 17.038 1.00 64.25 194 ALA A O 1
ATOM 1510 N N . HIS A 1 195 ? 21.130 -28.305 19.230 1.00 59.56 195 HIS A N 1
ATOM 1511 C CA . HIS A 1 195 ? 21.763 -27.074 19.725 1.00 59.56 195 HIS A CA 1
ATOM 1512 C C . HIS A 1 195 ? 23.036 -27.290 20.577 1.00 59.56 195 HIS A C 1
ATOM 1514 O O . HIS A 1 195 ? 23.667 -26.317 20.981 1.00 59.56 195 HIS A O 1
ATOM 1520 N N . ARG A 1 196 ? 23.453 -28.533 20.863 1.00 58.69 196 ARG A N 1
ATOM 1521 C CA . ARG A 1 196 ? 24.487 -28.840 21.882 1.00 58.69 196 ARG A CA 1
ATOM 1522 C C . ARG A 1 196 ? 25.949 -28.466 21.522 1.00 58.69 196 ARG A C 1
ATOM 1524 O O . ARG A 1 196 ? 26.804 -28.542 22.397 1.00 58.69 196 ARG A O 1
ATOM 1531 N N . GLU A 1 197 ? 26.260 -28.013 20.306 1.00 51.06 197 GLU A N 1
ATOM 1532 C CA . GLU A 1 197 ? 27.643 -27.653 19.904 1.00 51.06 197 GLU A CA 1
ATOM 1533 C C . GLU A 1 197 ? 27.959 -26.142 19.928 1.00 51.06 197 GLU A C 1
ATOM 1535 O O . GLU A 1 197 ? 29.130 -25.775 19.946 1.00 51.06 197 GLU A O 1
ATOM 1540 N N . GLU A 1 198 ? 26.971 -25.242 20.032 1.00 47.34 198 GLU A N 1
ATOM 1541 C CA . GLU A 1 198 ? 27.240 -23.786 20.085 1.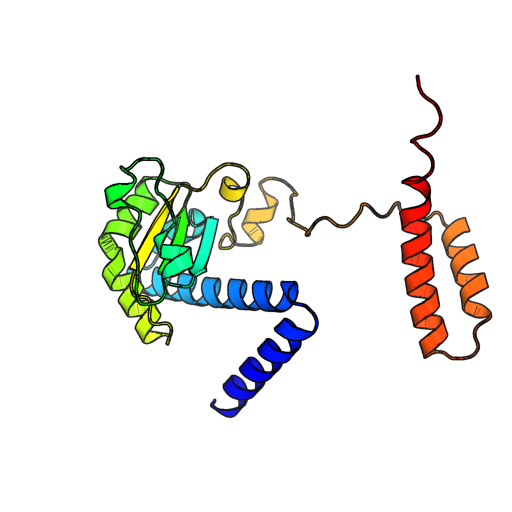00 47.34 198 GLU A CA 1
ATOM 1542 C C . GLU A 1 198 ? 27.883 -23.325 21.415 1.00 47.34 198 GLU A C 1
ATOM 1544 O O . GLU A 1 198 ? 28.336 -22.190 21.524 1.00 47.34 198 GLU A O 1
ATOM 1549 N N . GLY A 1 199 ? 27.967 -24.203 22.423 1.00 44.59 199 GLY A N 1
ATOM 1550 C CA . GLY A 1 199 ? 28.507 -23.899 23.756 1.00 44.59 199 GLY A CA 1
ATOM 1551 C C . GLY A 1 199 ? 29.891 -24.477 24.076 1.00 44.59 199 GLY A C 1
ATOM 1552 O O . GLY A 1 199 ? 30.306 -24.392 25.226 1.00 44.59 199 GLY A O 1
ATOM 1553 N N . LYS A 1 200 ? 30.596 -25.097 23.117 1.00 40.69 200 LYS A N 1
ATOM 1554 C CA . LYS A 1 200 ? 31.927 -25.706 23.350 1.00 40.69 200 LYS A CA 1
ATOM 1555 C C . LYS A 1 200 ? 33.088 -25.054 22.586 1.00 40.69 200 LYS A C 1
ATOM 1557 O O . LYS A 1 200 ? 34.206 -25.542 22.669 1.00 40.69 200 LYS A O 1
ATOM 1562 N N . GLY A 1 201 ? 32.842 -23.958 21.868 1.00 38.91 201 GLY A N 1
ATOM 1563 C CA . GLY A 1 201 ? 33.840 -23.302 21.011 1.00 38.91 201 GLY A CA 1
ATOM 1564 C C . GLY A 1 201 ? 34.458 -22.004 21.546 1.00 38.91 201 GLY A C 1
ATOM 1565 O O . GLY A 1 201 ? 35.087 -21.304 20.762 1.00 38.91 201 GLY A O 1
ATOM 1566 N N . SER A 1 202 ? 34.259 -21.633 22.819 1.00 40.94 202 SER A N 1
ATOM 1567 C CA . SER A 1 202 ? 34.768 -20.359 23.371 1.00 40.94 202 SER A CA 1
ATOM 1568 C C . SER A 1 202 ? 35.654 -20.485 24.619 1.00 40.94 202 SER A C 1
ATOM 1570 O O . SER A 1 202 ? 35.848 -19.498 25.321 1.00 40.94 202 SER A O 1
ATOM 1572 N N . GLU A 1 203 ? 36.199 -21.667 24.895 1.00 41.78 203 GLU A N 1
ATOM 1573 C CA . GLU A 1 203 ? 37.309 -21.869 25.836 1.00 41.78 203 GLU A CA 1
ATOM 1574 C C . GLU A 1 203 ? 38.346 -22.736 25.118 1.00 41.78 203 GLU A C 1
ATOM 1576 O O . GLU A 1 203 ? 38.241 -23.954 25.152 1.00 41.78 203 GLU A O 1
ATOM 1581 N N . ASP A 1 204 ? 39.222 -22.087 24.342 1.00 40.69 204 ASP A N 1
ATOM 1582 C CA . ASP A 1 204 ? 40.563 -22.532 23.907 1.00 40.69 204 ASP A CA 1
ATOM 1583 C C . ASP A 1 204 ? 40.909 -21.949 22.525 1.00 40.69 204 ASP A C 1
ATOM 1585 O O . ASP A 1 204 ? 40.880 -22.641 21.509 1.00 40.69 204 ASP A O 1
ATOM 1589 N N . ALA A 1 205 ? 41.246 -20.655 22.481 1.00 39.12 205 ALA A N 1
ATOM 1590 C CA . ALA A 1 205 ? 42.158 -20.077 21.486 1.00 39.12 205 ALA A CA 1
ATOM 1591 C C . ALA A 1 205 ? 42.487 -18.616 21.854 1.00 39.12 205 ALA A C 1
ATOM 1593 O O . ALA A 1 205 ? 41.697 -17.726 21.562 1.00 39.12 205 ALA A O 1
ATOM 1594 N N . PHE A 1 206 ? 43.652 -18.448 22.494 1.00 41.25 206 PHE A N 1
ATOM 1595 C CA . PHE A 1 206 ? 44.528 -17.264 22.595 1.00 41.25 206 PHE A CA 1
ATOM 1596 C C . PHE A 1 206 ? 43.919 -15.861 22.757 1.00 41.25 206 PHE A C 1
ATOM 1598 O O . PHE A 1 206 ? 43.432 -15.280 21.763 1.00 41.25 206 PHE A O 1
#

Secondary structure (DSSP, 8-state):
-HHHHHHHHHHHHHHHHH-HHHHHHHHHHHHHHHHHHHHHHHH-HHHHHHHHHTEEEEEEE-HHHHHT---TTS-HHHH----SS-EEEEEES-HHHHHHHHHTHHHHHHHHHHTT---SEEEEEE--GGGGG--TTS-GGGGGSS------------PPPPHHHHHHHHHHHTT---HHHHHHHHHHHHHHHTTTTTTSSSSS--

Radius of gyration: 23.36 Å; Cα contacts (8 Å, |Δi|>4): 221; chains: 1; bounding box: 64×64×47 Å

Foldseek 3Di:
DVVVVVVVVVVLVVCCVPPVVVSVVVQQVVQLVLQLVLLCVQQNDPRSVVLLQFWLGKDKAAQVVCLCDDAPPDDSVVRHDRDHGIEIETEGADPVSLVVCVVCVVSSQVSCVVVPHHHRYYHYYYQDDPSRPHRPRDDPVVVVPDDDDDPPPPPPQQPPDDPVLLVVLVVVLVVDPDPVVSVVSSVVSSVCNSPVPVPPPPPDDD

pLDDT: mean 77.07, std 17.97, range [31.84, 97.31]